Protein AF-A0A7V9ZYY0-F1 (afdb_monomer_lite)

Radius of gyration: 23.51 Å; chains: 1; bounding box: 66×40×64 Å

Foldseek 3Di:
DDDPDDVVVVVVVVVVVVLVVCALANLVVLLVLLLCLLQVPPDFDDDDPVNQVLLQVLLVVLQVVCCVVPVDHPAPPPDAQGEDADALSVQLSVLSVQCVVVLNVVLVVVLVVLVVVLVVVVVPDDDPPPVVSVVVSVVCNSVSNHVSSNVSSNVSSVCSNQFQWDVPDVDDGPRDSYTYGHLVNLVVVCVVVVHDSSVSSSVSD

Structure (mmCIF, N/CA/C/O backbone):
data_AF-A0A7V9ZYY0-F1
#
_entry.id   AF-A0A7V9ZYY0-F1
#
loop_
_atom_site.group_PDB
_atom_site.id
_atom_site.type_symbol
_atom_site.label_atom_id
_atom_site.label_alt_id
_atom_site.label_comp_id
_atom_site.label_asym_id
_atom_site.label_entity_id
_atom_site.label_seq_id
_atom_site.pdbx_PDB_ins_code
_atom_site.Cartn_x
_atom_site.Cartn_y
_atom_site.Cartn_z
_atom_site.occupancy
_atom_site.B_iso_or_equiv
_atom_site.auth_seq_id
_atom_site.auth_comp_id
_atom_site.auth_asym_id
_atom_site.auth_atom_id
_atom_site.pdbx_PDB_model_num
ATOM 1 N N . MET A 1 1 ? 43.109 19.240 -39.336 1.00 38.19 1 MET A N 1
ATOM 2 C CA . MET A 1 1 ? 41.666 19.182 -39.641 1.00 38.19 1 MET A CA 1
ATOM 3 C C . MET A 1 1 ? 41.029 18.356 -38.542 1.00 38.19 1 MET A C 1
ATOM 5 O O . MET A 1 1 ? 41.190 17.146 -38.554 1.00 38.19 1 MET A O 1
ATOM 9 N N . SER A 1 2 ? 40.447 19.005 -37.535 1.00 43.75 2 SER A N 1
ATOM 10 C CA . SER A 1 2 ? 39.768 18.309 -36.439 1.00 43.75 2 SER A CA 1
ATOM 11 C C . SER A 1 2 ? 38.320 18.089 -36.852 1.00 43.75 2 SER A C 1
ATOM 13 O O . SER A 1 2 ? 37.610 19.059 -37.112 1.00 43.75 2 SER A O 1
ATOM 15 N N . THR A 1 3 ? 37.912 16.830 -36.976 1.00 47.19 3 THR A N 1
ATOM 16 C CA . THR A 1 3 ? 36.516 16.449 -37.206 1.00 47.19 3 THR A CA 1
ATOM 17 C C . THR A 1 3 ? 35.669 17.014 -36.060 1.00 47.19 3 THR A C 1
ATOM 19 O O . THR A 1 3 ? 36.033 16.796 -34.902 1.00 47.19 3 THR A O 1
ATOM 22 N N . PRO A 1 4 ? 34.585 17.765 -36.323 1.00 54.66 4 PRO A N 1
ATOM 23 C CA . PRO A 1 4 ? 33.690 18.204 -35.262 1.00 54.66 4 PRO A CA 1
ATOM 24 C C . PRO A 1 4 ? 33.038 16.958 -34.658 1.00 54.66 4 PRO A C 1
ATOM 26 O O . PRO A 1 4 ? 32.418 16.185 -35.387 1.00 54.66 4 PRO A O 1
ATOM 29 N N . GLY A 1 5 ? 33.214 16.739 -33.353 1.00 61.59 5 GLY A N 1
ATOM 30 C CA . GLY A 1 5 ? 32.513 15.675 -32.636 1.00 61.59 5 GLY A CA 1
ATOM 31 C C . GLY A 1 5 ? 31.009 15.848 -32.826 1.00 61.59 5 GLY A C 1
ATOM 32 O O . GLY A 1 5 ? 30.495 16.958 -32.666 1.00 61.59 5 GLY A O 1
ATOM 33 N N . ASN A 1 6 ? 30.325 14.778 -33.230 1.00 68.62 6 ASN A N 1
ATOM 34 C CA . ASN A 1 6 ? 28.905 14.832 -33.532 1.00 68.62 6 ASN A CA 1
ATOM 35 C C . ASN A 1 6 ? 28.138 15.170 -32.241 1.00 68.62 6 ASN A C 1
ATOM 37 O O . ASN A 1 6 ? 28.149 14.372 -31.304 1.00 68.62 6 ASN A O 1
ATOM 41 N N . PRO A 1 7 ? 27.441 16.317 -32.159 1.00 65.44 7 PRO A N 1
ATOM 42 C CA . PRO A 1 7 ? 26.730 16.729 -30.945 1.00 65.44 7 PRO A CA 1
ATOM 43 C C . PRO A 1 7 ? 25.614 15.745 -30.559 1.00 65.44 7 PRO A C 1
ATOM 45 O O . PRO A 1 7 ? 25.222 15.671 -29.398 1.00 65.44 7 PRO A O 1
ATOM 48 N N . PHE A 1 8 ? 25.146 14.945 -31.521 1.00 60.31 8 PHE A N 1
ATOM 49 C CA . PHE A 1 8 ? 24.190 13.869 -31.298 1.00 60.31 8 PHE A CA 1
ATOM 50 C C . PHE A 1 8 ? 24.785 12.690 -30.511 1.00 60.31 8 PHE A C 1
ATOM 52 O O . PHE A 1 8 ? 24.107 12.179 -29.627 1.00 60.31 8 PHE A O 1
ATOM 59 N N . GLU A 1 9 ? 26.046 12.299 -30.729 1.00 64.88 9 GLU A N 1
ATOM 60 C CA . GLU A 1 9 ? 26.675 11.205 -29.960 1.00 64.88 9 GLU A CA 1
ATOM 61 C C . GLU A 1 9 ? 26.776 11.536 -28.465 1.00 64.88 9 GLU A C 1
ATOM 63 O O . GLU A 1 9 ? 26.590 10.662 -27.620 1.00 64.88 9 GLU A O 1
ATOM 68 N N . GLY A 1 10 ? 27.005 12.811 -28.129 1.00 70.50 10 GLY A N 1
ATOM 69 C CA . GLY A 1 10 ? 27.033 13.276 -26.741 1.00 70.50 10 GLY A CA 1
ATOM 70 C C . GLY A 1 10 ? 25.675 13.149 -26.049 1.00 70.50 10 GLY A C 1
ATOM 71 O O . GLY A 1 10 ? 25.602 12.636 -24.935 1.00 70.50 10 GLY A O 1
ATOM 72 N N . ILE A 1 11 ? 24.599 13.544 -26.736 1.00 74.12 11 ILE A N 1
ATOM 73 C CA . ILE A 1 11 ? 23.227 13.489 -26.207 1.00 74.12 11 ILE A CA 1
ATOM 74 C C . ILE A 1 11 ? 22.767 12.035 -26.027 1.00 74.12 11 ILE A C 1
ATOM 76 O O . ILE A 1 11 ? 22.203 11.695 -24.988 1.00 74.12 11 ILE A O 1
ATOM 80 N N . PHE A 1 12 ? 23.048 11.154 -26.994 1.00 73.38 12 PHE A N 1
ATOM 81 C CA . PHE A 1 12 ? 22.722 9.728 -26.879 1.00 73.38 12 PHE A CA 1
ATOM 82 C C . PHE A 1 12 ? 23.534 9.032 -25.781 1.00 73.38 12 PHE A C 1
ATOM 84 O O . PHE A 1 12 ? 22.980 8.220 -25.044 1.00 73.38 12 PHE A O 1
ATOM 91 N N . GLY A 1 13 ? 24.813 9.379 -25.613 1.00 74.38 13 GLY A N 1
ATOM 92 C CA . GLY A 1 13 ? 25.642 8.845 -24.530 1.00 74.38 13 GLY A CA 1
ATOM 93 C C . GLY A 1 13 ? 25.193 9.300 -23.137 1.00 74.38 13 GLY A C 1
ATOM 94 O O . GLY A 1 13 ? 25.275 8.534 -22.177 1.00 74.38 13 GLY A O 1
ATOM 95 N N . GLU A 1 14 ? 24.695 10.530 -23.012 1.00 72.50 14 GLU A N 1
ATOM 96 C CA . GLU A 1 14 ? 24.162 11.065 -21.755 1.00 72.50 14 GLU A CA 1
ATOM 97 C C . GLU A 1 14 ? 22.787 10.464 -21.417 1.00 72.50 14 GLU A C 1
ATOM 99 O O . GLU A 1 14 ? 22.565 10.046 -20.279 1.00 72.50 14 GLU A O 1
ATOM 104 N N . LEU A 1 15 ? 21.913 10.293 -22.418 1.00 66.62 15 LEU A N 1
ATOM 105 C CA . LEU A 1 15 ? 20.659 9.541 -22.294 1.00 66.62 15 LEU A CA 1
ATOM 106 C C . LEU A 1 15 ? 20.916 8.083 -21.903 1.00 66.62 15 LEU A C 1
ATOM 108 O O . LEU A 1 15 ? 20.311 7.600 -20.951 1.00 66.62 15 LEU A O 1
ATOM 112 N N . ALA A 1 16 ? 21.851 7.398 -22.564 1.00 66.25 16 ALA A N 1
ATOM 113 C CA . ALA A 1 16 ? 22.202 6.015 -22.244 1.00 66.25 16 ALA A CA 1
ATOM 114 C C . ALA A 1 16 ? 22.706 5.866 -20.799 1.00 66.25 16 ALA A C 1
ATOM 116 O O . ALA A 1 16 ? 22.334 4.918 -20.116 1.00 66.25 16 ALA A O 1
ATOM 117 N N . LYS A 1 17 ? 23.492 6.825 -20.290 1.00 66.44 17 LYS A N 1
ATOM 118 C CA . LYS A 1 17 ? 23.922 6.845 -18.879 1.00 66.44 17 LYS A CA 1
ATOM 119 C C . LYS A 1 17 ? 22.769 7.104 -17.914 1.00 66.44 17 LYS A C 1
ATOM 121 O O . LYS A 1 17 ? 22.717 6.480 -16.856 1.00 66.44 17 LYS A O 1
ATOM 126 N N . LEU A 1 18 ? 21.844 7.994 -18.269 1.00 64.62 18 LEU A N 1
ATOM 127 C CA . LEU A 1 18 ? 20.654 8.271 -17.468 1.00 64.62 18 LEU A CA 1
ATOM 128 C C . LEU A 1 18 ? 19.741 7.037 -17.388 1.00 64.62 18 LEU A C 1
ATOM 130 O O . LEU A 1 18 ? 19.312 6.686 -16.293 1.00 64.62 18 LEU A O 1
ATOM 134 N N . PHE A 1 19 ? 19.527 6.328 -18.499 1.00 60.31 19 PHE A N 1
ATOM 135 C CA . PHE A 1 19 ? 18.781 5.065 -18.522 1.00 60.31 19 PHE A CA 1
ATOM 136 C C . PHE A 1 19 ? 19.515 3.932 -17.789 1.00 60.31 19 PHE A C 1
ATOM 138 O O . PHE A 1 19 ? 18.900 3.227 -16.995 1.00 60.31 19 PHE A O 1
ATOM 145 N N . ALA A 1 20 ? 20.835 3.805 -17.957 1.00 61.12 20 ALA A N 1
ATOM 146 C CA . ALA A 1 20 ? 21.641 2.804 -17.252 1.00 61.12 20 ALA A CA 1
ATOM 147 C C . ALA A 1 20 ? 21.681 3.021 -15.725 1.00 61.12 20 ALA A C 1
ATOM 149 O O . ALA A 1 20 ? 21.843 2.068 -14.966 1.00 61.12 20 ALA A O 1
ATOM 150 N N . SER A 1 21 ? 21.514 4.264 -15.257 1.00 58.97 21 SER A N 1
ATOM 151 C CA . SER A 1 21 ? 21.476 4.604 -13.827 1.00 58.97 21 SER A CA 1
ATOM 152 C C . SER A 1 21 ? 20.154 4.265 -13.124 1.00 58.97 21 SER A C 1
ATOM 154 O O . SER A 1 21 ? 20.085 4.344 -11.899 1.00 58.97 21 SER A O 1
ATOM 156 N N . GLN A 1 22 ? 19.105 3.890 -13.867 1.00 60.00 22 GLN A N 1
ATOM 157 C CA . GLN A 1 22 ? 17.738 3.753 -13.341 1.00 60.00 22 GLN A CA 1
ATOM 158 C C . GLN A 1 22 ? 17.313 2.307 -13.038 1.00 60.00 22 GLN A C 1
ATOM 160 O O . GLN A 1 22 ? 16.161 2.083 -12.672 1.00 60.00 22 GLN A O 1
ATOM 165 N N . GLY A 1 23 ? 18.244 1.347 -13.089 1.00 59.41 23 GLY A N 1
ATOM 166 C CA . GLY A 1 23 ? 17.942 -0.077 -12.919 1.00 59.41 23 GLY A CA 1
ATOM 167 C C . GLY A 1 23 ? 17.144 -0.634 -14.104 1.00 59.41 23 GLY A C 1
ATOM 168 O O . GLY A 1 23 ? 16.750 0.131 -14.985 1.00 59.41 23 GLY A O 1
ATOM 169 N N . PRO A 1 24 ? 16.911 -1.958 -14.167 1.00 60.81 24 PRO A N 1
ATOM 170 C CA . PRO A 1 24 ? 16.180 -2.553 -15.276 1.00 60.81 24 PRO A CA 1
ATOM 171 C C . PRO A 1 24 ? 14.798 -1.912 -15.399 1.00 60.81 24 PRO A C 1
ATOM 173 O O . PRO A 1 24 ? 14.459 -1.441 -16.467 1.00 60.81 24 PRO A O 1
ATOM 176 N N . VAL A 1 25 ? 14.037 -1.749 -14.315 1.00 64.44 25 VAL A N 1
ATOM 177 C CA . VAL A 1 25 ? 12.735 -1.064 -14.356 1.00 64.44 25 VAL A CA 1
ATOM 178 C C . VAL A 1 25 ? 12.879 0.394 -13.915 1.00 64.44 25 VAL A C 1
ATOM 180 O O . VAL A 1 25 ? 13.381 0.673 -12.828 1.00 64.44 25 VAL A O 1
ATOM 183 N N . ASN A 1 26 ? 12.344 1.334 -14.701 1.00 78.00 26 ASN A N 1
ATOM 184 C CA . ASN A 1 26 ? 12.286 2.747 -14.317 1.00 78.00 26 ASN A CA 1
ATOM 185 C C . ASN A 1 26 ? 11.200 2.993 -13.249 1.00 78.00 26 ASN A C 1
ATOM 187 O O . ASN A 1 26 ? 10.122 3.530 -13.526 1.00 78.00 26 ASN A O 1
ATOM 191 N N . LEU A 1 27 ? 11.470 2.575 -12.008 1.00 81.25 27 LEU A N 1
ATOM 192 C CA . LEU A 1 27 ? 10.517 2.687 -10.898 1.00 81.25 27 LEU A CA 1
ATOM 193 C C . LEU A 1 27 ? 10.192 4.136 -10.538 1.00 81.25 27 LEU A C 1
ATOM 195 O O . LEU A 1 27 ? 9.135 4.395 -9.967 1.00 81.25 27 LEU A O 1
ATOM 199 N N . GLN A 1 28 ? 11.069 5.084 -10.865 1.00 84.50 28 GLN A N 1
ATOM 200 C CA . GLN A 1 28 ? 10.795 6.490 -10.602 1.00 84.50 28 GLN A CA 1
ATOM 201 C C . GLN A 1 28 ? 9.665 7.009 -11.496 1.00 84.50 28 GLN A C 1
ATOM 203 O O . GLN A 1 28 ? 8.736 7.647 -11.000 1.00 84.50 28 GLN A O 1
ATOM 208 N N . VAL A 1 29 ? 9.698 6.677 -12.790 1.00 86.19 29 VAL A N 1
ATOM 209 C CA . VAL A 1 29 ? 8.600 6.991 -13.716 1.00 86.19 29 VAL A CA 1
ATOM 210 C C . VAL A 1 29 ? 7.327 6.249 -13.312 1.00 86.19 29 VAL A C 1
ATOM 212 O O . VAL A 1 29 ? 6.260 6.861 -13.255 1.00 86.19 29 VAL A O 1
ATOM 215 N N . ALA A 1 30 ? 7.434 4.966 -12.946 1.00 91.62 30 ALA A N 1
ATOM 216 C CA . ALA A 1 30 ? 6.299 4.191 -12.442 1.00 91.62 30 ALA A CA 1
ATOM 217 C C . ALA A 1 30 ? 5.638 4.867 -11.227 1.00 91.62 30 ALA A C 1
ATOM 219 O O . ALA A 1 30 ? 4.418 5.016 -11.196 1.00 91.62 30 ALA A O 1
ATOM 220 N N . ARG A 1 31 ? 6.440 5.336 -10.258 1.00 92.25 31 ARG A N 1
ATOM 221 C CA . ARG A 1 31 ? 5.969 6.035 -9.052 1.00 92.25 31 ARG A CA 1
ATOM 222 C C . ARG A 1 31 ? 5.234 7.319 -9.397 1.00 92.25 31 ARG A C 1
ATOM 224 O O . ARG A 1 31 ? 4.148 7.548 -8.875 1.00 92.25 31 ARG A O 1
ATOM 231 N N . GLN A 1 32 ? 5.800 8.133 -10.283 1.00 91.19 32 GLN A N 1
ATOM 232 C CA . GLN A 1 32 ? 5.189 9.399 -10.680 1.00 91.19 32 GLN A CA 1
ATOM 233 C C . GLN A 1 32 ? 3.835 9.180 -11.372 1.00 91.19 32 GLN A C 1
ATOM 235 O O . GLN A 1 32 ? 2.869 9.880 -11.068 1.00 91.19 32 GLN A O 1
ATOM 240 N N . ILE A 1 33 ? 3.745 8.183 -12.258 1.00 94.00 33 ILE A N 1
ATOM 241 C CA . ILE A 1 33 ? 2.488 7.797 -12.915 1.00 94.00 33 ILE A CA 1
ATOM 242 C C . ILE A 1 33 ? 1.479 7.286 -11.884 1.00 94.00 33 ILE A C 1
ATOM 244 O O . ILE A 1 33 ? 0.328 7.724 -11.885 1.00 94.00 33 ILE A O 1
ATOM 248 N N . ALA A 1 34 ? 1.907 6.391 -10.991 1.00 95.75 34 ALA A N 1
ATOM 249 C CA . ALA A 1 34 ? 1.039 5.799 -9.983 1.00 95.75 34 ALA A CA 1
ATOM 250 C C . ALA A 1 34 ? 0.463 6.854 -9.039 1.00 95.75 34 ALA A C 1
ATOM 252 O O . ALA A 1 34 ? -0.742 6.876 -8.821 1.00 95.75 34 ALA A O 1
ATOM 253 N N . GLN A 1 35 ? 1.297 7.771 -8.543 1.00 94.12 35 GLN A N 1
ATOM 254 C CA . GLN A 1 35 ? 0.857 8.887 -7.706 1.00 94.12 35 GLN A CA 1
ATOM 255 C C . GLN A 1 35 ? -0.122 9.791 -8.458 1.00 94.12 35 GLN A C 1
ATOM 257 O O . GLN A 1 35 ? -1.196 10.089 -7.942 1.00 94.12 35 GLN A O 1
ATOM 262 N N . GLY A 1 36 ? 0.202 10.186 -9.695 1.00 93.94 36 GLY A N 1
ATOM 263 C CA . GLY A 1 36 ? -0.676 11.034 -10.504 1.00 93.94 36 GLY A CA 1
ATOM 264 C C . GLY A 1 36 ? -2.064 10.423 -10.725 1.00 93.94 36 GLY A C 1
ATOM 265 O O . GLY A 1 36 ? -3.067 11.122 -10.595 1.00 93.94 36 GLY A O 1
ATOM 266 N N . LEU A 1 37 ? -2.126 9.117 -11.002 1.00 95.69 37 LEU A N 1
ATOM 267 C CA . LEU A 1 37 ? -3.384 8.382 -11.170 1.00 95.69 37 LEU A CA 1
ATOM 268 C C . LEU A 1 37 ? -4.124 8.150 -9.847 1.00 95.69 37 LEU A C 1
ATOM 270 O O . LEU A 1 37 ? -5.347 8.254 -9.817 1.00 95.69 37 LEU A O 1
ATOM 274 N N . ALA A 1 38 ? -3.402 7.867 -8.761 1.00 95.81 38 ALA A N 1
ATOM 275 C CA . ALA A 1 38 ? -3.980 7.630 -7.439 1.00 95.81 38 ALA A CA 1
ATOM 276 C C . ALA A 1 38 ? -4.660 8.880 -6.863 1.00 95.81 38 ALA A C 1
ATOM 278 O O . ALA A 1 38 ? -5.660 8.773 -6.152 1.00 95.81 38 ALA A O 1
ATOM 279 N N . MET A 1 39 ? -4.106 10.056 -7.169 1.00 93.38 39 MET A N 1
ATOM 280 C CA . MET A 1 39 ? -4.584 11.347 -6.674 1.00 93.38 39 MET A CA 1
ATOM 281 C C . MET A 1 39 ? -5.531 12.061 -7.650 1.00 93.38 39 MET A C 1
ATOM 283 O O . MET A 1 39 ? -6.077 13.093 -7.296 1.00 93.38 39 MET A O 1
ATOM 287 N N . GLU A 1 40 ? -5.699 11.581 -8.887 1.00 89.62 40 GLU A N 1
ATOM 288 C CA . GLU A 1 40 ? -6.542 12.218 -9.922 1.00 89.62 40 GLU A CA 1
ATOM 289 C C . GLU A 1 40 ? -6.307 13.734 -10.104 1.00 89.62 40 GLU A C 1
ATOM 291 O O . GLU A 1 40 ? -7.221 14.505 -10.395 1.00 89.62 40 GLU A O 1
ATOM 296 N N . GLY A 1 41 ? -5.062 14.184 -9.931 1.00 82.31 41 GLY A N 1
ATOM 297 C CA . GLY A 1 41 ? -4.697 15.600 -10.032 1.00 82.31 41 GLY A CA 1
ATOM 298 C C . GLY A 1 41 ? -5.075 16.463 -8.821 1.00 82.31 41 GLY A C 1
ATOM 299 O O . GLY A 1 41 ? -4.869 17.676 -8.866 1.00 82.31 41 GLY A O 1
ATOM 300 N N . THR A 1 42 ? -5.585 15.878 -7.735 1.00 87.12 42 THR A N 1
ATOM 301 C CA . THR A 1 42 ? -5.774 16.580 -6.462 1.00 87.12 42 THR A CA 1
ATOM 302 C C . THR A 1 42 ? -4.513 16.512 -5.604 1.00 87.12 42 THR A C 1
ATOM 304 O O . THR A 1 42 ? -3.675 15.626 -5.761 1.00 87.12 42 THR A O 1
ATOM 307 N N .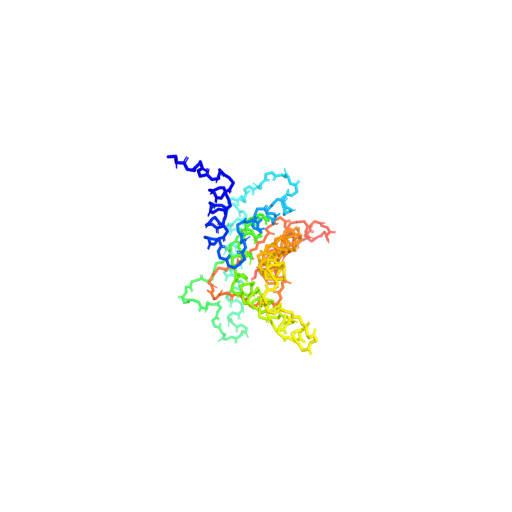 ALA A 1 43 ? -4.366 17.450 -4.669 1.00 87.38 43 ALA A N 1
ATOM 308 C CA . ALA A 1 43 ? -3.341 17.327 -3.640 1.00 87.38 43 ALA A CA 1
ATOM 309 C C . ALA A 1 43 ? -3.685 16.166 -2.698 1.00 87.38 43 ALA A C 1
ATOM 311 O O . ALA A 1 43 ? -4.859 15.936 -2.399 1.00 87.38 43 ALA A O 1
ATOM 312 N N . GLU A 1 44 ? -2.668 15.452 -2.222 1.00 86.88 44 GLU A N 1
ATOM 313 C CA . GLU A 1 44 ? -2.861 14.402 -1.228 1.00 86.88 44 GLU A CA 1
ATOM 314 C C . GLU A 1 44 ? -3.287 15.033 0.109 1.00 86.88 44 GLU A C 1
ATOM 316 O O . GLU A 1 44 ? -2.560 15.881 0.640 1.00 86.88 44 GLU A O 1
ATOM 321 N N . PRO A 1 45 ? -4.467 14.678 0.650 1.00 85.81 45 PRO A N 1
ATOM 322 C CA . PRO A 1 45 ? -4.907 15.213 1.926 1.00 85.81 45 PRO A CA 1
ATOM 323 C C . PRO A 1 45 ? -4.018 14.672 3.046 1.00 85.81 45 PRO A C 1
ATOM 325 O O . PRO A 1 45 ? -3.656 13.494 3.067 1.00 85.81 45 PRO A O 1
ATOM 328 N N . ASN A 1 46 ? -3.685 15.531 4.007 1.00 89.94 46 ASN A N 1
ATOM 329 C CA . ASN A 1 46 ? -3.026 15.066 5.216 1.00 89.94 46 ASN A CA 1
ATOM 330 C C . ASN A 1 46 ? -4.010 14.246 6.059 1.00 89.94 46 ASN A C 1
ATOM 332 O O . ASN A 1 46 ? -5.163 14.634 6.226 1.00 89.94 46 ASN A O 1
ATOM 336 N N . ILE A 1 47 ? -3.531 13.142 6.625 1.00 93.56 47 ILE A N 1
ATOM 337 C CA . ILE A 1 47 ? -4.325 12.324 7.542 1.00 93.56 47 ILE A CA 1
ATOM 338 C C . ILE A 1 47 ? -4.320 12.983 8.914 1.00 93.56 47 ILE A C 1
ATOM 340 O O . ILE A 1 47 ? -3.249 13.238 9.488 1.00 93.56 47 ILE A O 1
ATOM 344 N N . GLU A 1 48 ? -5.521 13.220 9.431 1.00 93.38 48 GLU A N 1
ATOM 345 C CA . GLU A 1 48 ? -5.742 13.910 10.692 1.00 93.38 48 GLU A CA 1
ATOM 346 C C . GLU A 1 48 ? -5.128 13.142 11.875 1.00 93.38 48 GLU A C 1
ATOM 348 O O . GLU A 1 48 ? -5.256 11.916 11.955 1.00 93.38 48 GLU A O 1
ATOM 353 N N . PRO A 1 49 ? -4.489 13.830 12.842 1.00 94.69 49 PRO A N 1
ATOM 354 C CA . PRO A 1 49 ? -3.868 13.171 13.991 1.00 94.69 49 PRO A CA 1
ATOM 355 C C . PRO A 1 49 ? -4.825 12.271 14.779 1.00 94.69 49 PRO A C 1
ATOM 357 O O . PRO A 1 49 ? -4.431 11.196 15.218 1.00 94.69 49 PRO A O 1
ATOM 360 N N . LEU A 1 50 ? -6.087 12.685 14.927 1.00 94.19 50 LEU A N 1
ATOM 361 C CA . LEU A 1 50 ? -7.097 11.905 15.645 1.00 94.19 50 LEU A CA 1
ATOM 362 C C . LEU A 1 50 ? -7.434 10.591 14.925 1.00 94.19 50 LEU A C 1
ATOM 364 O O . LEU A 1 50 ? -7.636 9.571 15.577 1.00 94.19 50 LEU A O 1
ATOM 368 N N . GLU A 1 51 ? -7.454 10.596 13.591 1.00 93.75 51 GLU A N 1
ATOM 369 C CA . GLU A 1 51 ? -7.676 9.383 12.800 1.00 93.75 51 GLU A CA 1
ATOM 370 C C . GLU A 1 51 ? -6.500 8.412 12.961 1.00 93.75 51 GLU A C 1
ATOM 372 O O . GLU A 1 51 ? -6.715 7.217 13.156 1.00 93.75 51 GLU A O 1
ATOM 377 N N . ARG A 1 52 ? -5.259 8.922 12.993 1.00 94.81 52 ARG A N 1
ATOM 378 C CA . ARG A 1 52 ? -4.067 8.101 13.271 1.00 94.81 52 ARG A CA 1
ATOM 379 C C . ARG A 1 52 ? -4.131 7.443 14.649 1.00 94.81 52 ARG A C 1
ATOM 381 O O . ARG A 1 52 ? -3.968 6.231 14.743 1.00 94.81 52 ARG A O 1
ATOM 388 N N . MET A 1 53 ? -4.454 8.216 15.689 1.00 95.00 53 MET A N 1
ATOM 389 C CA . MET A 1 53 ? -4.618 7.691 17.052 1.00 95.00 53 MET A CA 1
ATOM 390 C C . MET A 1 53 ? -5.702 6.608 17.116 1.00 95.00 53 MET A C 1
ATOM 392 O O . MET A 1 53 ? -5.527 5.600 17.798 1.00 95.00 53 MET A O 1
ATOM 396 N N . ARG A 1 54 ? -6.804 6.779 16.372 1.00 95.44 54 ARG A N 1
ATOM 397 C CA . ARG A 1 54 ? -7.884 5.788 16.325 1.00 95.44 54 ARG A CA 1
ATOM 398 C C . ARG A 1 54 ? -7.414 4.455 15.745 1.00 95.44 54 ARG A C 1
ATOM 400 O O . ARG A 1 54 ? -7.708 3.415 16.328 1.00 95.44 54 ARG A O 1
ATOM 407 N N . TYR A 1 55 ? -6.654 4.473 14.649 1.00 95.94 55 TYR A N 1
ATOM 408 C CA . TYR A 1 55 ? -6.061 3.252 14.093 1.00 95.94 55 TYR A CA 1
ATOM 409 C C . TYR A 1 55 ? -5.069 2.595 15.057 1.00 95.94 55 TYR A C 1
ATOM 411 O O . TYR A 1 55 ? -5.096 1.381 15.202 1.00 95.94 55 TYR A O 1
ATOM 419 N N . GLU A 1 56 ? -4.244 3.362 15.772 1.00 94.00 56 GLU A N 1
ATOM 420 C CA . GLU A 1 56 ? -3.311 2.811 16.771 1.00 94.00 56 GLU A CA 1
ATOM 421 C C . GLU A 1 56 ? -4.025 2.129 17.956 1.00 94.00 56 GLU A C 1
ATOM 423 O O . GLU A 1 56 ? -3.544 1.141 18.516 1.00 94.00 56 GLU A O 1
ATOM 428 N N . GLU A 1 57 ? -5.171 2.656 18.390 1.00 94.69 57 GLU A N 1
ATOM 429 C CA . GLU A 1 57 ? -6.014 2.020 19.410 1.00 94.69 57 GLU A CA 1
ATOM 430 C C . GLU A 1 57 ? -6.615 0.702 18.914 1.00 94.69 57 GLU A C 1
ATOM 432 O O . GLU A 1 57 ? -6.509 -0.314 19.606 1.00 94.69 57 GLU A O 1
ATOM 437 N N . LEU A 1 58 ? -7.209 0.711 17.718 1.00 94.62 58 LEU A N 1
ATOM 438 C CA . LEU A 1 58 ? -7.847 -0.467 17.127 1.00 94.62 58 LEU A CA 1
ATOM 439 C C . LEU A 1 58 ? -6.821 -1.550 16.772 1.00 94.62 58 LEU A C 1
ATOM 441 O O . LEU A 1 58 ? -7.052 -2.717 17.077 1.00 94.62 58 LEU A O 1
ATOM 445 N N . ALA A 1 59 ? -5.654 -1.165 16.247 1.00 92.62 59 ALA A N 1
ATOM 446 C CA . ALA A 1 59 ? -4.543 -2.066 15.948 1.00 92.62 59 ALA A CA 1
ATOM 447 C C . ALA A 1 59 ? -4.132 -2.884 17.173 1.00 92.62 59 ALA A C 1
ATOM 449 O O . ALA A 1 59 ? -4.005 -4.098 17.092 1.00 92.62 59 ALA A O 1
ATOM 450 N N . ARG A 1 60 ? -3.984 -2.240 18.339 1.00 92.44 60 ARG A N 1
ATOM 451 C CA . ARG A 1 60 ? -3.618 -2.932 19.586 1.00 92.44 60 ARG A CA 1
ATOM 452 C C . ARG A 1 60 ? -4.683 -3.929 20.035 1.00 92.44 60 ARG A C 1
ATOM 454 O O . ARG A 1 60 ? -4.349 -4.976 20.586 1.00 92.44 60 ARG A O 1
ATOM 461 N N . ALA A 1 61 ? -5.958 -3.609 19.818 1.00 93.62 61 ALA A N 1
ATOM 462 C CA . ALA A 1 61 ? -7.046 -4.533 20.105 1.00 93.62 61 ALA A CA 1
ATOM 463 C C . ALA A 1 61 ? -7.035 -5.724 19.132 1.00 93.62 61 ALA A C 1
ATOM 465 O O . ALA A 1 61 ? -7.113 -6.864 19.586 1.00 93.62 61 ALA A O 1
ATOM 466 N N . ALA A 1 62 ? -6.898 -5.474 17.826 1.00 94.00 62 ALA A N 1
ATOM 467 C CA . ALA A 1 62 ? -6.822 -6.505 16.792 1.00 94.00 62 ALA A CA 1
ATOM 468 C C . ALA A 1 62 ? -5.623 -7.438 17.014 1.00 94.00 62 ALA A C 1
ATOM 470 O O . ALA A 1 62 ? -5.790 -8.655 17.054 1.00 94.00 62 ALA A O 1
ATOM 471 N N . ASP A 1 63 ? -4.447 -6.870 17.279 1.00 93.12 63 ASP A N 1
ATOM 472 C CA . ASP A 1 63 ? -3.196 -7.579 17.544 1.00 93.12 63 ASP A CA 1
ATOM 473 C C . ASP A 1 63 ? -3.335 -8.607 18.678 1.00 93.12 63 ASP A C 1
ATOM 475 O O . ASP A 1 63 ? -3.033 -9.794 18.515 1.00 93.12 63 ASP A O 1
ATOM 479 N N . LEU A 1 64 ? -3.905 -8.174 19.810 1.00 93.31 64 LEU A N 1
ATOM 480 C CA . LEU A 1 64 ? -4.177 -9.043 20.954 1.00 93.31 64 LEU A CA 1
ATOM 481 C C . LEU A 1 64 ? -5.115 -10.201 20.579 1.00 93.31 64 LEU A C 1
ATOM 483 O O . LEU A 1 64 ? -4.877 -11.343 20.977 1.00 93.31 64 LEU A O 1
ATOM 487 N N . GLN A 1 65 ? -6.186 -9.918 19.830 1.00 94.19 65 GLN A N 1
ATOM 488 C CA . GLN A 1 65 ? -7.183 -10.926 19.456 1.00 94.19 65 GLN A CA 1
ATOM 489 C C . GLN A 1 65 ? -6.632 -11.924 18.434 1.00 94.19 65 GLN A C 1
ATOM 491 O O . GLN A 1 65 ? -6.830 -13.130 18.592 1.00 94.19 65 GLN A O 1
ATOM 496 N N . VAL A 1 66 ? -5.905 -11.452 17.420 1.00 94.19 66 VAL A N 1
ATOM 497 C CA . VAL A 1 66 ? -5.273 -12.304 16.404 1.00 94.19 66 VAL A CA 1
ATOM 498 C C . VAL A 1 66 ? -4.218 -13.196 17.049 1.00 94.19 66 VAL A C 1
ATOM 500 O O . VAL A 1 66 ? -4.209 -14.405 16.802 1.00 94.19 66 VAL A O 1
ATOM 503 N N . SER A 1 67 ? -3.375 -12.645 17.927 1.00 93.88 67 SER A 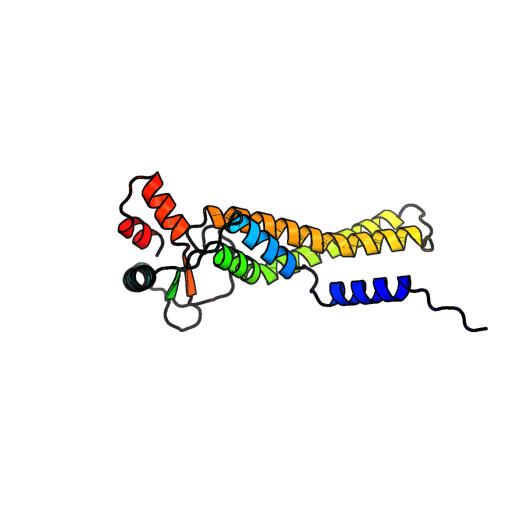N 1
ATOM 504 C CA . SER A 1 67 ? -2.376 -13.435 18.651 1.00 93.88 67 SER A CA 1
ATOM 505 C C . SER A 1 67 ? -3.032 -14.499 19.537 1.00 93.88 67 SER A C 1
ATOM 507 O O . SER A 1 67 ? -2.640 -15.666 19.495 1.00 93.88 67 SER A O 1
ATOM 509 N N . ALA A 1 68 ? -4.091 -14.147 20.275 1.00 95.56 68 ALA A N 1
ATOM 510 C CA . ALA A 1 68 ? -4.815 -15.093 21.123 1.00 95.56 68 ALA A CA 1
ATOM 511 C C . ALA A 1 68 ? -5.511 -16.208 20.321 1.00 95.56 68 ALA A C 1
ATOM 513 O O . ALA A 1 68 ? -5.492 -17.367 20.737 1.00 95.56 68 ALA A O 1
ATOM 514 N N . ALA A 1 69 ? -6.116 -15.877 19.177 1.00 97.31 69 ALA A N 1
ATOM 515 C CA . ALA A 1 69 ? -6.846 -16.833 18.346 1.00 97.31 69 ALA A CA 1
ATOM 516 C C . ALA A 1 69 ? -5.922 -17.786 17.572 1.00 97.31 69 ALA A C 1
ATOM 518 O O . ALA A 1 69 ? -6.270 -18.948 17.362 1.00 97.31 69 ALA A O 1
ATOM 519 N N . THR A 1 70 ? -4.756 -17.303 17.137 1.00 96.25 70 THR A N 1
ATOM 520 C CA . THR A 1 70 ? -3.819 -18.082 16.310 1.00 96.25 70 THR A CA 1
ATOM 521 C C . THR A 1 70 ? -2.715 -18.760 17.119 1.00 96.25 70 THR A C 1
ATOM 523 O O . THR A 1 70 ? -2.149 -19.752 16.663 1.00 96.25 70 THR A O 1
ATOM 526 N N . GLY A 1 71 ? -2.381 -18.235 18.302 1.00 95.12 71 GLY A N 1
ATOM 527 C CA . GLY A 1 71 ? -1.191 -18.629 19.059 1.00 95.12 71 GLY A CA 1
ATOM 528 C C . GLY A 1 71 ? 0.128 -18.231 18.385 1.00 95.12 71 GLY A C 1
ATOM 529 O O . GLY A 1 71 ? 1.188 -18.695 18.805 1.00 95.12 71 GLY A O 1
ATOM 530 N N . LEU A 1 72 ? 0.075 -17.408 17.332 1.00 92.94 72 LEU A N 1
ATOM 531 C CA . LEU A 1 72 ? 1.233 -16.930 16.583 1.00 92.94 72 LEU A CA 1
ATOM 532 C C . LEU A 1 72 ? 1.578 -15.494 16.991 1.00 92.94 72 LEU A C 1
ATOM 534 O O . LEU A 1 72 ? 0.726 -14.727 17.448 1.00 92.94 72 LEU A O 1
ATOM 538 N N . SER A 1 73 ? 2.851 -15.131 16.819 1.00 90.12 73 SER A N 1
ATOM 539 C CA . SER A 1 73 ? 3.244 -13.725 16.867 1.00 90.12 73 SER A CA 1
ATOM 540 C C . SER A 1 73 ? 2.787 -13.037 15.586 1.00 90.12 73 SER A C 1
ATOM 542 O O . SER A 1 73 ? 2.944 -13.566 14.487 1.00 90.12 73 SER A O 1
ATOM 544 N N . THR A 1 74 ? 2.213 -11.861 15.756 1.00 89.25 74 THR A N 1
ATOM 545 C CA . THR A 1 74 ? 1.805 -10.920 14.712 1.00 89.25 74 THR A CA 1
ATOM 546 C C . THR A 1 74 ? 2.959 -10.032 14.245 1.00 89.25 74 THR A C 1
ATOM 548 O O . THR A 1 74 ? 2.887 -9.463 13.158 1.00 89.25 74 THR A O 1
ATOM 551 N N . SER A 1 75 ? 4.043 -9.947 15.025 1.00 89.56 75 SER A N 1
ATOM 552 C CA . SER A 1 75 ? 5.293 -9.325 14.600 1.00 89.56 75 SER A CA 1
ATOM 553 C C . SER A 1 75 ? 6.156 -10.328 13.841 1.00 89.56 75 SER A C 1
ATOM 555 O O . SER A 1 75 ? 6.427 -11.436 14.309 1.00 89.56 75 SER A O 1
ATOM 557 N N . VAL A 1 76 ? 6.628 -9.911 12.669 1.00 85.69 76 VAL A N 1
ATOM 558 C CA . VAL A 1 76 ? 7.515 -10.703 11.806 1.00 85.69 76 VAL A CA 1
ATOM 559 C C . VAL A 1 76 ? 8.942 -10.162 11.785 1.00 85.69 76 VAL A C 1
ATOM 561 O O . VAL A 1 76 ? 9.859 -10.905 11.434 1.00 85.69 76 VAL A O 1
ATOM 564 N N . ALA A 1 77 ? 9.149 -8.898 12.171 1.00 86.25 77 ALA A N 1
ATOM 565 C CA . ALA A 1 77 ? 10.469 -8.267 12.250 1.00 86.25 77 ALA A CA 1
ATOM 566 C C . ALA A 1 77 ? 10.977 -8.074 13.696 1.00 86.25 77 ALA A C 1
ATOM 568 O O . ALA A 1 77 ? 12.084 -7.571 13.897 1.00 86.25 77 ALA A O 1
ATOM 569 N N . GLY A 1 78 ? 10.229 -8.552 14.698 1.00 83.12 78 GLY A N 1
ATOM 570 C CA . GLY A 1 78 ? 10.621 -8.565 16.111 1.00 83.12 78 GLY A CA 1
ATOM 571 C C . GLY A 1 78 ? 10.307 -7.278 16.883 1.00 83.12 78 GLY A C 1
ATOM 572 O O . GLY A 1 78 ? 10.769 -7.129 18.016 1.00 83.12 78 GLY A O 1
ATOM 573 N N . GLY A 1 79 ? 9.567 -6.349 16.279 1.00 85.88 79 GLY A N 1
ATOM 574 C CA . GLY A 1 79 ? 9.056 -5.123 16.881 1.00 85.88 79 GLY A CA 1
ATOM 575 C C . GLY A 1 79 ? 7.597 -5.220 17.339 1.00 85.88 79 GLY A C 1
ATOM 576 O O . GLY A 1 79 ? 7.074 -6.292 17.638 1.00 85.88 79 GLY A O 1
ATOM 577 N N . VAL A 1 80 ? 6.947 -4.059 17.434 1.00 87.19 80 VAL A N 1
ATOM 578 C CA . VAL A 1 80 ? 5.510 -3.935 17.722 1.00 87.19 80 VAL A CA 1
ATOM 579 C C . VAL A 1 80 ? 4.788 -3.697 16.403 1.00 87.19 80 VAL A C 1
ATOM 581 O O . VAL A 1 80 ? 5.233 -2.864 15.618 1.00 87.19 80 VAL A O 1
ATOM 584 N N . LEU A 1 81 ? 3.691 -4.420 16.170 1.00 91.75 81 LEU A N 1
ATOM 585 C CA . LEU A 1 81 ? 2.856 -4.214 14.993 1.00 91.75 81 LEU A CA 1
ATOM 586 C C . LEU A 1 81 ? 2.199 -2.829 15.047 1.00 91.75 81 LEU A C 1
ATOM 588 O O . LEU A 1 81 ? 1.467 -2.510 15.984 1.00 91.75 81 LEU A O 1
ATOM 592 N N . GLU A 1 82 ? 2.435 -2.023 14.019 1.00 92.50 82 GLU A N 1
ATOM 593 C CA . GLU A 1 82 ? 1.884 -0.682 13.870 1.00 92.50 82 GLU A CA 1
ATOM 594 C C . GLU A 1 82 ? 1.043 -0.595 12.597 1.00 92.50 82 GLU A C 1
ATOM 596 O O . GLU A 1 82 ? 1.506 -0.890 11.492 1.00 92.50 82 GLU A O 1
ATOM 601 N N . ILE A 1 83 ? -0.194 -0.121 12.732 1.00 94.25 83 ILE A N 1
ATOM 602 C CA . ILE A 1 83 ? -0.964 0.314 11.570 1.00 94.25 83 ILE A CA 1
ATOM 603 C C . ILE A 1 83 ? -0.478 1.700 11.174 1.00 94.25 83 ILE A C 1
ATOM 605 O O . ILE A 1 83 ? -0.397 2.612 11.994 1.00 94.25 83 ILE A O 1
ATOM 609 N N . HIS A 1 84 ? -0.163 1.852 9.894 1.00 94.81 84 HIS A N 1
ATOM 610 C CA . HIS A 1 84 ? 0.339 3.074 9.301 1.00 94.81 84 HIS A CA 1
ATOM 611 C C . HIS A 1 84 ? -0.684 3.619 8.296 1.00 94.81 84 HIS A C 1
ATOM 613 O O . HIS A 1 84 ? -0.698 3.203 7.132 1.00 94.81 84 HIS A O 1
ATOM 619 N N . PRO A 1 85 ? -1.552 4.551 8.727 1.00 96.12 85 PRO A N 1
ATOM 620 C CA . PRO A 1 85 ? -2.466 5.248 7.837 1.00 96.12 85 PRO A CA 1
ATOM 621 C C . PRO A 1 85 ? -1.685 6.051 6.795 1.00 96.12 85 PRO A C 1
ATOM 623 O O . PRO A 1 85 ? -0.858 6.900 7.151 1.00 96.12 85 PRO A O 1
ATOM 626 N N . VAL A 1 86 ? -1.970 5.806 5.518 1.00 96.00 86 VAL A N 1
ATOM 627 C CA . VAL A 1 86 ? -1.333 6.467 4.371 1.00 96.00 86 VAL A CA 1
ATOM 628 C C . VAL A 1 86 ? -2.367 7.006 3.390 1.00 96.00 86 VAL A C 1
ATOM 630 O O . VAL A 1 86 ? -3.483 6.498 3.284 1.00 96.00 86 VAL A O 1
ATOM 633 N N . GLY A 1 87 ? -2.007 8.079 2.688 1.00 95.81 87 GLY A N 1
ATOM 634 C CA . GLY A 1 87 ? -2.814 8.571 1.580 1.00 95.81 87 GLY A CA 1
ATOM 635 C C . GLY A 1 87 ? -2.662 7.668 0.351 1.00 95.81 87 GLY A C 1
ATOM 636 O O . GLY A 1 87 ? -1.823 6.763 0.314 1.00 95.81 87 GLY A O 1
ATOM 637 N N . ARG A 1 88 ? -3.492 7.893 -0.672 1.00 96.00 88 ARG A N 1
ATOM 638 C CA . ARG A 1 88 ? -3.503 7.064 -1.891 1.00 96.00 88 ARG A CA 1
ATOM 639 C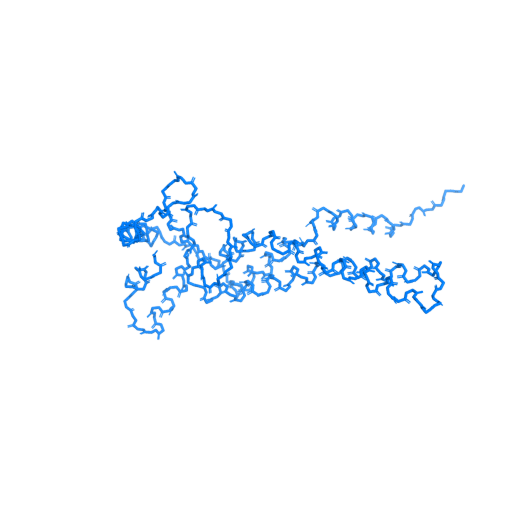 C . ARG A 1 88 ? -2.186 7.157 -2.671 1.00 96.00 88 ARG A C 1
ATOM 641 O O . ARG A 1 88 ? -1.739 6.165 -3.245 1.00 96.00 88 ARG A O 1
ATOM 648 N N . GLY A 1 89 ? -1.555 8.331 -2.684 1.00 95.56 89 GLY A N 1
ATOM 649 C CA . GLY A 1 89 ? -0.277 8.556 -3.354 1.00 95.56 89 GLY A CA 1
ATOM 650 C C . GLY A 1 89 ? 0.874 7.853 -2.635 1.00 95.56 89 GLY A C 1
ATOM 651 O O . GLY A 1 89 ? 1.673 7.167 -3.281 1.00 95.56 89 GLY A O 1
ATOM 652 N N . ASP A 1 90 ? 0.933 7.965 -1.304 1.00 95.44 90 ASP A N 1
ATOM 653 C CA . ASP A 1 90 ? 1.925 7.246 -0.490 1.00 95.44 90 ASP A CA 1
ATOM 654 C C . ASP A 1 90 ? 1.713 5.722 -0.565 1.00 95.44 90 ASP A C 1
ATOM 656 O O . ASP A 1 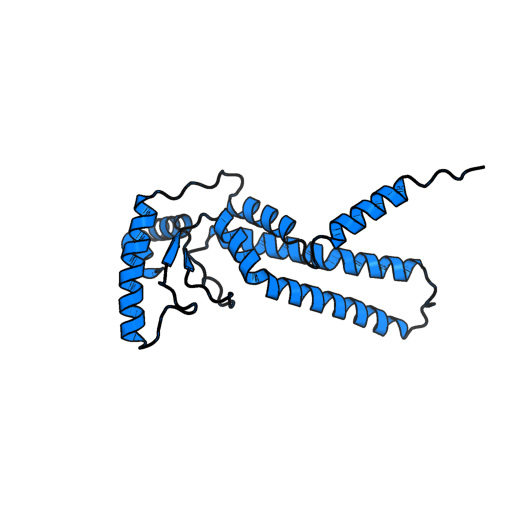90 ? 2.662 4.973 -0.806 1.00 95.44 90 ASP A O 1
ATOM 660 N N . TYR A 1 91 ? 0.462 5.247 -0.499 1.00 96.38 91 TYR A N 1
ATOM 661 C CA . TYR A 1 91 ? 0.126 3.835 -0.716 1.00 96.38 91 TYR A CA 1
ATOM 662 C C . TYR A 1 91 ? 0.654 3.316 -2.058 1.00 96.38 91 TYR A C 1
ATOM 664 O O . TYR A 1 91 ? 1.289 2.256 -2.109 1.00 96.38 91 TYR A O 1
ATOM 672 N N . ALA A 1 92 ? 0.421 4.061 -3.143 1.00 96.38 92 ALA A N 1
ATOM 673 C CA . ALA A 1 92 ? 0.877 3.689 -4.476 1.00 96.38 92 ALA A CA 1
ATOM 674 C C . ALA A 1 92 ? 2.410 3.597 -4.544 1.00 96.38 92 ALA A C 1
ATOM 676 O O . ALA A 1 92 ? 2.962 2.612 -5.040 1.00 96.38 92 ALA A O 1
ATOM 677 N N . GLY A 1 93 ? 3.107 4.592 -3.988 1.00 95.00 93 GLY A N 1
ATOM 678 C CA . GLY A 1 93 ? 4.569 4.617 -3.935 1.00 95.00 93 GLY A CA 1
ATOM 679 C C . GLY A 1 93 ? 5.153 3.444 -3.148 1.00 95.00 93 GLY A C 1
ATOM 680 O O . GLY A 1 93 ? 6.002 2.717 -3.665 1.00 95.00 93 GLY A O 1
ATOM 681 N N . ARG A 1 94 ? 4.657 3.206 -1.929 1.00 95.56 94 ARG A N 1
ATOM 682 C CA . ARG A 1 94 ? 5.117 2.099 -1.073 1.00 95.56 94 ARG A CA 1
ATOM 683 C C . ARG A 1 94 ? 4.796 0.729 -1.651 1.00 95.56 94 ARG A C 1
ATOM 685 O O . ARG A 1 94 ? 5.559 -0.211 -1.457 1.00 95.56 94 ARG A O 1
ATOM 692 N N . THR A 1 95 ? 3.679 0.603 -2.361 1.00 95.88 95 THR A N 1
ATOM 693 C CA . THR A 1 95 ? 3.307 -0.636 -3.054 1.00 95.88 95 THR A CA 1
ATOM 694 C C . THR A 1 95 ? 4.279 -0.958 -4.183 1.00 95.88 95 THR A C 1
ATOM 696 O O . THR A 1 95 ? 4.749 -2.091 -4.269 1.00 95.88 95 THR A O 1
ATOM 699 N N . LEU A 1 96 ? 4.657 0.035 -4.994 1.00 94.81 96 LEU A N 1
ATOM 700 C CA . LEU A 1 96 ? 5.692 -0.145 -6.014 1.00 94.81 96 LEU A CA 1
ATOM 701 C C . LEU A 1 96 ? 7.051 -0.500 -5.403 1.00 94.81 96 LEU A C 1
ATOM 703 O O . LEU A 1 96 ? 7.737 -1.373 -5.928 1.00 94.81 96 LEU A O 1
ATOM 707 N N . ASP A 1 97 ? 7.426 0.129 -4.287 1.00 93.69 97 ASP A N 1
ATOM 708 C CA . ASP A 1 97 ? 8.672 -0.201 -3.589 1.00 93.69 97 ASP A CA 1
ATOM 709 C C . ASP A 1 97 ? 8.660 -1.626 -3.023 1.00 93.69 97 ASP A C 1
ATOM 711 O O . ASP A 1 97 ? 9.641 -2.352 -3.178 1.00 93.69 97 ASP A O 1
ATOM 715 N N . ALA A 1 98 ? 7.543 -2.063 -2.437 1.00 94.56 98 ALA A N 1
ATOM 716 C CA . ALA A 1 98 ? 7.391 -3.421 -1.919 1.00 94.56 98 ALA A CA 1
ATOM 717 C C . ALA A 1 98 ? 7.456 -4.484 -3.029 1.00 94.56 98 ALA A C 1
ATOM 719 O O . ALA A 1 98 ? 7.979 -5.574 -2.806 1.00 94.56 98 ALA A O 1
ATOM 720 N N . TYR A 1 99 ? 6.950 -4.169 -4.225 1.00 93.94 99 TYR A N 1
ATOM 721 C CA . TYR A 1 99 ? 6.953 -5.077 -5.374 1.00 93.94 99 TYR A CA 1
ATOM 722 C C . TYR A 1 99 ? 8.171 -4.927 -6.285 1.00 93.94 99 TYR A C 1
ATOM 724 O O . TYR A 1 99 ? 8.280 -5.672 -7.258 1.00 93.94 99 TYR A O 1
ATOM 732 N N . ARG A 1 100 ? 9.122 -4.043 -5.958 1.00 92.12 100 ARG A N 1
ATOM 733 C CA . ARG A 1 100 ? 10.365 -3.864 -6.719 1.00 92.12 100 ARG A CA 1
ATOM 734 C C . ARG A 1 100 ? 11.057 -5.190 -7.064 1.00 92.12 100 ARG A C 1
ATOM 736 O O . ARG A 1 100 ? 11.291 -5.393 -8.252 1.00 92.12 100 ARG A O 1
ATOM 743 N N . PRO A 1 101 ? 11.309 -6.122 -6.119 1.00 92.19 101 PRO A N 1
ATOM 744 C CA . PRO A 1 101 ? 12.008 -7.366 -6.451 1.00 92.19 101 PRO A CA 1
ATOM 745 C C . PRO A 1 101 ? 11.235 -8.235 -7.453 1.00 92.19 101 PRO A C 1
ATOM 747 O O . PRO A 1 101 ? 11.831 -8.906 -8.292 1.00 92.19 101 PRO A O 1
ATOM 750 N N . LEU A 1 102 ? 9.898 -8.208 -7.390 1.00 92.00 102 LEU A N 1
ATOM 751 C CA . LEU A 1 102 ? 9.040 -8.938 -8.323 1.00 92.00 102 LEU A CA 1
ATOM 752 C C . LEU A 1 102 ? 9.084 -8.304 -9.715 1.00 92.00 102 LEU A C 1
ATOM 754 O O . LEU A 1 102 ? 9.223 -9.018 -10.702 1.00 92.00 102 LEU A O 1
ATOM 758 N N . LEU A 1 103 ? 8.993 -6.972 -9.794 1.00 90.69 103 LEU A N 1
ATOM 759 C CA . LEU A 1 103 ? 9.049 -6.226 -11.053 1.00 90.69 103 LEU A CA 1
ATOM 760 C C . LEU A 1 103 ? 10.414 -6.367 -11.739 1.00 90.69 103 LEU A C 1
ATOM 762 O O . LEU A 1 103 ? 10.467 -6.552 -12.952 1.00 90.69 103 LEU A O 1
ATOM 766 N N . GLU A 1 104 ? 11.503 -6.317 -10.972 1.00 90.19 104 GLU A N 1
ATOM 767 C CA . GLU A 1 104 ? 12.866 -6.515 -11.474 1.00 90.19 104 GLU A CA 1
ATOM 768 C C . GLU A 1 104 ? 13.052 -7.939 -12.014 1.00 90.19 104 GLU A C 1
ATOM 770 O O . GLU A 1 104 ? 13.465 -8.103 -13.162 1.00 90.19 104 GLU A O 1
ATOM 775 N N . GLY A 1 105 ? 12.627 -8.965 -11.267 1.00 90.38 105 GLY A N 1
ATOM 776 C CA . GLY A 1 105 ? 12.677 -10.351 -11.748 1.00 90.38 105 GLY A CA 1
ATOM 777 C C . GLY A 1 105 ? 11.831 -10.588 -13.007 1.00 90.38 105 GLY A C 1
ATOM 778 O O . GLY A 1 105 ? 12.205 -11.371 -13.885 1.00 90.38 105 GLY A O 1
ATOM 779 N N . LEU A 1 106 ? 10.707 -9.879 -13.137 1.00 88.12 106 LEU A N 1
ATOM 780 C CA . LEU A 1 106 ? 9.841 -9.947 -14.312 1.00 88.12 106 LEU A CA 1
ATOM 781 C C . LEU A 1 106 ? 10.503 -9.268 -15.525 1.00 88.12 106 LEU A C 1
ATOM 783 O O . LEU A 1 106 ? 10.526 -9.857 -16.607 1.00 88.12 106 LEU A O 1
ATOM 787 N N . ALA A 1 107 ? 11.137 -8.106 -15.342 1.00 85.06 107 ALA A N 1
ATOM 788 C CA . ALA A 1 107 ? 11.919 -7.441 -16.388 1.00 85.06 107 ALA A CA 1
ATOM 789 C C . ALA A 1 107 ? 13.079 -8.310 -16.893 1.00 85.06 107 ALA A C 1
ATOM 791 O O . ALA A 1 107 ? 13.253 -8.467 -18.100 1.00 85.06 107 ALA A O 1
ATOM 792 N N . GLU A 1 108 ? 13.829 -8.932 -15.981 1.00 86.06 108 GLU A N 1
ATOM 793 C CA . GLU A 1 108 ? 14.911 -9.861 -16.327 1.00 86.06 108 GLU A CA 1
ATOM 794 C C . GLU A 1 108 ? 14.394 -11.081 -17.101 1.00 86.06 108 GLU A C 1
ATOM 796 O O . GLU A 1 108 ? 15.034 -11.559 -18.040 1.00 86.06 108 GLU A O 1
ATOM 801 N N . SER A 1 109 ? 13.220 -11.604 -16.730 1.00 84.81 109 SER A N 1
ATOM 802 C CA . SER A 1 109 ? 12.596 -12.716 -17.453 1.00 84.81 109 SER A CA 1
ATOM 803 C C . SER A 1 109 ? 12.199 -12.335 -18.883 1.00 84.81 109 SER A C 1
ATOM 805 O O . SER A 1 109 ? 12.437 -13.122 -19.800 1.00 84.81 109 SER A O 1
ATOM 807 N N . PHE A 1 110 ? 11.683 -11.119 -19.094 1.00 78.69 110 PHE A N 1
ATOM 808 C CA . PHE A 1 110 ? 11.365 -10.614 -20.428 1.00 78.69 110 PHE A CA 1
ATOM 809 C C . PHE A 1 110 ? 12.612 -10.367 -21.274 1.00 78.69 110 PHE A C 1
ATOM 811 O O . PHE A 1 110 ? 12.612 -10.743 -22.443 1.00 78.69 110 PHE A O 1
ATOM 818 N N . GLY A 1 111 ? 13.682 -9.819 -20.691 1.00 77.06 111 GLY A N 1
ATOM 819 C CA . GLY A 1 111 ? 14.960 -9.656 -21.391 1.00 77.06 111 GLY A CA 1
ATOM 820 C C . GLY A 1 111 ? 15.511 -10.993 -21.898 1.00 77.06 111 GLY A C 1
ATOM 821 O O . GLY A 1 111 ? 15.856 -11.123 -23.069 1.00 77.06 111 GLY A O 1
ATOM 822 N N . ARG A 1 112 ? 15.483 -12.039 -21.058 1.00 78.50 112 ARG A N 1
ATOM 823 C CA . ARG A 1 112 ? 15.884 -13.398 -21.475 1.00 78.50 112 ARG A CA 1
ATOM 824 C C . ARG A 1 112 ? 15.005 -13.968 -22.592 1.00 78.50 112 ARG A C 1
ATOM 826 O O . ARG A 1 112 ? 15.515 -14.661 -23.465 1.00 78.50 112 ARG A O 1
ATOM 833 N N . MET A 1 113 ? 13.700 -13.693 -22.575 1.00 70.81 113 MET A N 1
ATOM 834 C CA . MET A 1 113 ? 12.782 -14.134 -23.631 1.00 70.81 113 MET A CA 1
ATOM 835 C C . MET A 1 113 ? 13.053 -13.423 -24.963 1.00 70.81 113 MET A C 1
ATOM 837 O O . MET A 1 113 ? 13.004 -14.068 -26.008 1.00 70.81 113 MET A O 1
ATOM 841 N N . GLY A 1 114 ? 13.367 -12.125 -24.928 1.00 68.38 114 GLY A N 1
ATOM 842 C CA . GLY A 1 114 ? 13.776 -11.363 -26.110 1.00 68.38 114 GLY A CA 1
ATOM 843 C C . GLY A 1 114 ? 15.043 -11.933 -26.751 1.00 68.38 114 GLY A C 1
ATOM 844 O O . GLY A 1 114 ? 15.068 -12.163 -27.958 1.00 68.38 114 GLY A O 1
ATOM 845 N N . GLN A 1 115 ? 16.041 -12.268 -25.928 1.00 65.94 115 GLN A N 1
ATOM 846 C CA . GLN A 1 115 ? 17.299 -12.880 -26.374 1.00 65.94 115 GLN A CA 1
ATOM 847 C C . GLN A 1 115 ? 17.088 -14.274 -26.984 1.00 65.94 115 GLN A C 1
ATOM 849 O O . GLN A 1 115 ? 17.565 -14.542 -28.080 1.00 65.94 115 GLN A O 1
ATOM 854 N N . GLN A 1 116 ? 16.292 -15.138 -26.347 1.00 61.22 116 GLN A N 1
ATOM 855 C CA . GLN A 1 116 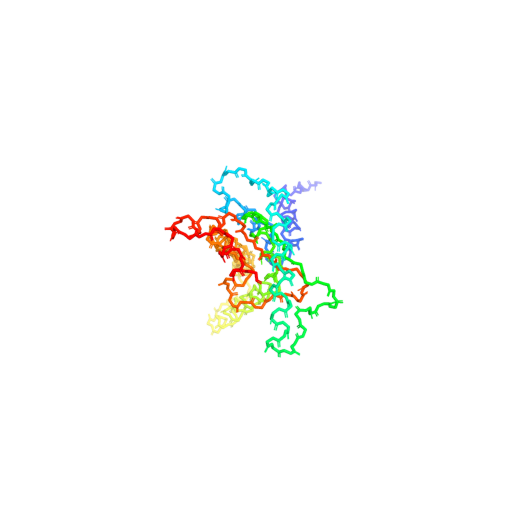? 15.988 -16.474 -26.885 1.00 61.22 116 GLN A CA 1
ATOM 856 C C . GLN A 1 116 ? 15.159 -16.430 -28.177 1.00 61.22 116 GLN A C 1
ATOM 858 O O . GLN A 1 116 ? 15.312 -17.288 -29.043 1.00 61.22 116 GLN A O 1
ATOM 863 N N . GLY A 1 117 ? 14.268 -15.443 -28.317 1.00 58.88 117 GLY A N 1
ATOM 864 C CA . GLY A 1 117 ? 13.524 -15.214 -29.556 1.00 58.88 117 GLY A CA 1
ATOM 865 C C . GLY A 1 117 ? 14.424 -14.766 -30.710 1.00 58.88 117 GLY A C 1
ATOM 866 O O . GLY A 1 117 ? 14.196 -15.180 -31.847 1.00 58.88 117 GLY A O 1
ATOM 867 N N . ALA A 1 118 ? 15.460 -13.973 -30.422 1.00 57.78 118 ALA A N 1
ATOM 868 C CA . ALA A 1 118 ? 16.473 -13.583 -31.400 1.00 57.78 118 ALA A CA 1
ATOM 869 C C . ALA A 1 118 ? 17.331 -14.788 -31.834 1.00 57.78 118 ALA A C 1
ATOM 871 O O . ALA A 1 118 ? 17.397 -15.073 -33.026 1.00 57.78 118 ALA A O 1
ATOM 872 N N . GLU A 1 119 ? 17.852 -15.574 -30.884 1.00 52.56 119 GLU A N 1
ATOM 873 C CA . GLU A 1 119 ? 18.652 -16.785 -31.157 1.00 52.56 119 GLU A CA 1
ATOM 874 C C . GLU A 1 119 ? 17.862 -17.866 -31.929 1.00 52.56 119 GLU A C 1
ATOM 876 O O . GLU A 1 119 ? 18.400 -18.563 -32.786 1.00 52.56 119 GLU A O 1
ATOM 881 N N . ALA A 1 120 ? 16.555 -18.012 -31.677 1.00 53.06 120 ALA A N 1
ATOM 882 C CA . ALA A 1 120 ? 15.705 -18.948 -32.423 1.00 53.06 120 ALA A CA 1
ATOM 883 C C . ALA A 1 120 ? 15.401 -18.486 -33.864 1.00 53.06 120 ALA A C 1
ATOM 885 O O . ALA A 1 120 ? 15.044 -19.309 -34.710 1.00 53.06 120 ALA A O 1
ATOM 886 N N . SER A 1 121 ? 15.539 -17.186 -34.143 1.00 51.69 121 SER A N 1
ATOM 887 C CA . SER A 1 121 ? 15.331 -16.587 -35.469 1.00 51.69 121 SER A CA 1
ATOM 888 C C . SER A 1 121 ? 16.587 -16.654 -36.351 1.00 51.69 121 SER A C 1
ATOM 890 O O . SER A 1 121 ? 16.477 -16.551 -37.569 1.00 51.69 121 SER A O 1
ATOM 892 N N . GLU A 1 122 ? 17.766 -16.902 -35.768 1.00 48.84 122 GLU A N 1
ATOM 893 C CA . GLU A 1 122 ? 19.039 -17.118 -36.483 1.00 48.84 122 GLU A CA 1
ATOM 894 C C . GLU A 1 122 ? 19.098 -18.460 -37.240 1.00 48.84 122 GLU A C 1
ATOM 896 O O . GLU A 1 122 ? 19.997 -18.693 -38.048 1.00 48.84 122 GLU A O 1
ATOM 901 N N . GLY A 1 123 ? 18.117 -19.347 -37.034 1.00 47.38 123 GLY A N 1
ATOM 902 C CA . GLY A 1 123 ? 17.998 -20.616 -37.760 1.00 47.38 123 GLY A CA 1
ATOM 903 C C . GLY A 1 123 ? 17.637 -20.483 -39.246 1.00 47.38 123 GLY A C 1
ATOM 904 O O . GLY A 1 123 ? 17.696 -21.484 -39.961 1.00 47.38 123 GLY A O 1
ATOM 905 N N . ASP A 1 124 ? 17.288 -19.281 -39.715 1.00 48.06 124 ASP A N 1
ATOM 906 C CA . ASP A 1 124 ? 16.889 -19.005 -41.099 1.00 48.06 124 ASP A CA 1
ATOM 907 C C . ASP A 1 124 ? 17.767 -17.888 -41.696 1.00 48.06 124 ASP A C 1
ATOM 909 O O . ASP A 1 124 ? 17.329 -16.767 -41.914 1.00 48.06 124 ASP A O 1
ATOM 913 N N . VAL A 1 125 ? 19.052 -18.198 -41.914 1.00 46.28 125 VAL A N 1
ATOM 914 C CA . VAL A 1 125 ? 20.016 -17.454 -42.758 1.00 46.28 125 VAL A CA 1
ATOM 915 C C . VAL A 1 125 ? 19.894 -15.918 -42.686 1.00 46.28 125 VAL A C 1
ATOM 917 O O . VAL A 1 125 ? 19.794 -15.246 -43.713 1.00 46.28 125 VAL A O 1
ATOM 920 N N . ALA A 1 126 ? 19.901 -15.345 -41.483 1.00 50.81 126 ALA A N 1
ATOM 921 C CA . ALA A 1 126 ? 20.183 -13.926 -41.315 1.00 50.81 126 ALA A CA 1
ATOM 922 C C . ALA A 1 126 ? 21.701 -13.761 -41.192 1.00 50.81 126 ALA A C 1
ATOM 924 O O . ALA A 1 126 ? 22.349 -14.469 -40.425 1.00 50.81 126 ALA A O 1
ATOM 925 N N . ASP A 1 127 ? 22.263 -12.867 -41.998 1.00 50.97 127 ASP A N 1
ATOM 926 C CA . ASP A 1 127 ? 23.656 -12.445 -41.895 1.00 50.97 127 ASP A CA 1
ATOM 927 C C . ASP A 1 127 ? 23.851 -11.857 -40.483 1.00 50.97 127 ASP A C 1
ATOM 929 O O . ASP A 1 127 ? 23.271 -10.821 -40.158 1.00 50.97 127 ASP A O 1
ATOM 933 N N . ASP A 1 128 ? 24.624 -12.539 -39.633 1.00 53.66 128 ASP A N 1
ATOM 934 C CA . ASP A 1 128 ? 24.961 -12.139 -38.247 1.00 53.66 128 ASP A CA 1
ATOM 935 C C . ASP A 1 128 ? 25.628 -10.738 -38.193 1.00 53.66 128 ASP A C 1
ATOM 937 O O . ASP A 1 128 ? 25.671 -10.057 -37.168 1.00 53.66 128 ASP A O 1
ATOM 941 N N . ASP A 1 129 ? 26.078 -10.253 -39.354 1.00 56.12 129 ASP A N 1
ATOM 942 C CA . ASP A 1 129 ? 26.669 -8.939 -39.582 1.00 56.12 129 ASP A CA 1
ATOM 943 C C . ASP A 1 129 ? 25.663 -7.834 -39.965 1.00 56.12 129 ASP A C 1
ATOM 945 O O . ASP A 1 129 ? 26.111 -6.727 -40.264 1.00 56.12 129 ASP A O 1
ATOM 949 N N . ASP A 1 130 ? 24.335 -8.054 -39.980 1.00 64.50 130 ASP A N 1
ATOM 950 C CA . ASP A 1 130 ? 23.388 -6.971 -40.300 1.00 64.50 130 ASP A CA 1
ATOM 951 C C . ASP A 1 130 ? 23.278 -5.970 -39.126 1.00 64.50 130 ASP A C 1
ATOM 953 O O . ASP A 1 130 ? 22.598 -6.230 -38.121 1.00 64.50 130 ASP A O 1
ATOM 957 N N . PRO A 1 131 ? 23.895 -4.773 -39.233 1.00 66.56 131 PRO A N 1
ATOM 958 C CA . PRO A 1 131 ? 23.908 -3.798 -38.148 1.00 66.56 131 PRO A CA 1
ATOM 959 C C . PRO A 1 131 ? 22.501 -3.295 -37.807 1.00 66.56 131 PRO A C 1
ATOM 961 O O . PRO A 1 131 ? 22.296 -2.736 -36.731 1.00 66.56 131 PRO A O 1
ATOM 964 N N . THR A 1 132 ? 21.518 -3.473 -38.700 1.00 72.31 132 THR A N 1
ATOM 965 C CA . THR A 1 132 ? 20.133 -3.060 -38.454 1.00 72.31 132 THR A CA 1
ATOM 966 C C . THR A 1 132 ? 19.391 -4.010 -37.511 1.00 72.31 132 THR A C 1
ATOM 968 O O . THR A 1 132 ? 18.609 -3.535 -36.685 1.00 72.31 132 THR A O 1
ATOM 971 N N . ALA A 1 133 ? 19.678 -5.316 -37.555 1.00 66.69 133 ALA A N 1
ATOM 972 C CA . ALA A 1 133 ? 19.073 -6.316 -36.674 1.00 66.69 133 ALA A CA 1
ATOM 973 C C . ALA A 1 133 ? 19.590 -6.186 -35.231 1.00 66.69 133 ALA A C 1
ATOM 975 O O . ALA A 1 133 ? 18.797 -6.156 -34.287 1.00 66.69 133 ALA A O 1
ATOM 976 N N . GLN A 1 134 ? 20.901 -5.986 -35.062 1.00 65.25 134 GLN A N 1
ATOM 977 C CA . GLN A 1 134 ? 21.521 -5.730 -33.754 1.00 65.25 134 GLN A CA 1
ATOM 978 C C . GLN A 1 134 ? 20.995 -4.432 -33.119 1.00 65.25 134 GLN A C 1
ATOM 980 O O . GLN A 1 134 ? 20.724 -4.371 -31.917 1.00 65.25 134 GLN A O 1
ATOM 985 N N . LEU A 1 135 ? 20.779 -3.395 -33.937 1.00 67.75 135 LEU A N 1
ATOM 986 C CA . LEU A 1 135 ? 20.198 -2.133 -33.483 1.00 67.75 135 LEU A CA 1
ATOM 987 C C . LEU A 1 135 ? 18.741 -2.310 -33.020 1.00 67.75 135 LEU A C 1
ATOM 989 O O . LEU A 1 135 ? 18.342 -1.729 -32.012 1.00 67.75 135 LEU A O 1
ATOM 993 N N . LEU A 1 136 ? 17.949 -3.130 -33.718 1.00 68.38 136 LEU A N 1
ATOM 994 C CA . LEU A 1 136 ? 16.550 -3.401 -33.369 1.00 68.38 136 LEU A CA 1
ATOM 995 C C . LEU A 1 136 ? 16.415 -4.257 -32.094 1.00 68.38 136 LEU A C 1
ATOM 997 O O . LEU A 1 136 ? 15.533 -3.999 -31.268 1.00 68.38 136 LEU A O 1
ATOM 1001 N N . GLY A 1 137 ? 17.317 -5.226 -31.900 1.00 67.25 137 GLY A N 1
ATOM 1002 C CA . GLY A 1 137 ? 17.427 -6.010 -30.665 1.00 67.25 137 GLY A CA 1
ATOM 1003 C C . GLY A 1 137 ? 17.732 -5.127 -29.453 1.00 67.25 137 GLY A C 1
ATOM 1004 O O . GLY A 1 137 ? 16.977 -5.128 -28.480 1.00 67.25 137 GLY A O 1
ATOM 1005 N N . GLY A 1 138 ? 18.744 -4.258 -29.561 1.00 67.44 138 GLY A N 1
ATOM 1006 C CA . GLY A 1 138 ? 19.104 -3.317 -28.492 1.00 67.44 138 GLY A CA 1
ATOM 1007 C C . GLY A 1 138 ? 18.000 -2.306 -28.143 1.00 67.44 138 GLY A C 1
ATOM 1008 O O . GLY A 1 138 ? 17.845 -1.927 -26.982 1.00 67.44 138 GLY A O 1
ATOM 1009 N N . VAL A 1 139 ? 17.183 -1.894 -29.120 1.00 68.50 139 VAL A N 1
ATOM 1010 C CA . VAL A 1 139 ? 16.005 -1.039 -28.878 1.00 68.50 139 VAL A CA 1
ATOM 1011 C C . VAL A 1 139 ? 14.923 -1.785 -28.092 1.00 68.50 139 VAL A C 1
ATOM 1013 O O . VAL A 1 139 ? 14.308 -1.209 -27.193 1.00 68.50 139 VAL A O 1
ATOM 1016 N N . THR A 1 140 ? 14.701 -3.064 -28.390 1.00 68.62 140 THR A N 1
ATOM 1017 C CA . THR A 1 140 ? 13.687 -3.886 -27.711 1.00 68.62 140 THR A CA 1
ATOM 1018 C C . THR A 1 140 ? 14.065 -4.145 -26.251 1.00 68.62 140 THR A C 1
ATOM 1020 O O . THR A 1 140 ? 13.226 -3.967 -25.362 1.00 68.62 140 THR A O 1
ATOM 1023 N N . ASP A 1 141 ? 15.344 -4.433 -25.994 1.00 69.31 141 ASP A N 1
ATOM 1024 C CA . ASP A 1 141 ? 15.901 -4.604 -24.646 1.00 69.31 141 ASP A CA 1
ATOM 1025 C C . ASP A 1 141 ? 15.793 -3.327 -23.798 1.00 69.31 141 ASP A C 1
ATOM 1027 O O . ASP A 1 141 ? 15.601 -3.391 -22.583 1.00 69.31 141 ASP A O 1
ATOM 1031 N N . MET A 1 142 ? 15.847 -2.152 -24.434 1.00 70.38 142 MET A N 1
ATOM 1032 C CA . MET A 1 142 ? 15.690 -0.866 -23.750 1.00 70.38 142 MET A CA 1
ATOM 1033 C C . MET A 1 142 ? 14.220 -0.505 -23.476 1.00 70.38 142 MET A C 1
ATOM 1035 O O . MET A 1 142 ? 13.904 0.092 -22.446 1.00 70.38 142 MET A O 1
ATOM 1039 N N . ILE A 1 143 ? 13.304 -0.835 -24.393 1.00 76.06 143 ILE A N 1
ATOM 1040 C CA . ILE A 1 143 ? 11.888 -0.437 -24.308 1.00 76.06 143 ILE A CA 1
ATOM 1041 C C . ILE A 1 143 ? 11.100 -1.322 -23.336 1.00 76.06 143 ILE A C 1
ATOM 1043 O O . ILE A 1 143 ? 10.245 -0.811 -22.606 1.00 76.06 143 ILE A O 1
ATOM 1047 N N . GLY A 1 144 ? 11.369 -2.630 -23.308 1.00 77.50 144 GLY A N 1
ATOM 1048 C CA . GLY A 1 144 ? 10.605 -3.593 -22.506 1.00 77.50 144 GLY A CA 1
ATOM 1049 C C . GLY A 1 144 ? 10.469 -3.197 -21.029 1.00 77.50 144 GLY A C 1
ATOM 1050 O O . GLY A 1 144 ? 9.346 -3.087 -20.525 1.00 77.50 144 GLY A O 1
ATOM 1051 N N . PRO A 1 145 ? 11.573 -2.894 -20.330 1.00 76.38 145 PRO A N 1
ATOM 1052 C CA . PRO A 1 145 ? 11.501 -2.531 -18.921 1.00 76.38 145 PRO A CA 1
ATOM 1053 C C . PRO A 1 145 ? 10.844 -1.169 -18.637 1.00 76.38 145 PRO A C 1
ATOM 1055 O O . PRO A 1 145 ? 10.220 -0.980 -17.588 1.00 76.38 145 PRO A O 1
ATOM 1058 N N . VAL A 1 146 ? 10.925 -0.223 -19.580 1.00 80.75 146 VAL A N 1
ATOM 1059 C CA . VAL A 1 146 ? 10.208 1.061 -19.497 1.00 80.75 146 VAL A CA 1
ATOM 1060 C C . VAL A 1 146 ? 8.699 0.836 -19.589 1.00 80.75 146 VAL A C 1
ATOM 1062 O O . VAL A 1 146 ? 7.947 1.378 -18.776 1.00 80.75 146 VAL A O 1
ATOM 1065 N N . LEU A 1 147 ? 8.252 0.007 -20.538 1.00 84.81 147 LEU A N 1
ATOM 1066 C CA . LEU A 1 147 ? 6.840 -0.355 -20.676 1.00 84.81 147 LEU A CA 1
ATOM 1067 C C . LEU A 1 147 ? 6.325 -1.080 -19.432 1.00 84.81 147 LEU A C 1
ATOM 1069 O O . LEU A 1 147 ? 5.233 -0.760 -18.961 1.00 84.81 147 LEU A O 1
ATOM 1073 N N . LEU A 1 148 ? 7.122 -1.986 -18.857 1.00 86.69 148 LEU A N 1
ATOM 1074 C CA . LEU A 1 148 ? 6.772 -2.661 -17.609 1.00 86.69 148 LEU A CA 1
ATOM 1075 C C . LEU A 1 148 ? 6.600 -1.663 -16.457 1.00 86.69 148 LEU A C 1
ATOM 1077 O O . LEU A 1 148 ? 5.610 -1.735 -15.732 1.00 86.69 148 LEU A O 1
ATOM 1081 N N . GLY A 1 149 ? 7.517 -0.702 -16.308 1.00 87.69 149 GLY A N 1
ATOM 1082 C CA . GLY A 1 149 ? 7.398 0.356 -15.302 1.00 87.69 149 GLY A CA 1
ATOM 1083 C C . GLY A 1 149 ? 6.133 1.200 -15.487 1.00 87.69 149 GLY A C 1
ATOM 1084 O O . GLY A 1 149 ? 5.421 1.477 -14.522 1.00 87.69 149 GLY A O 1
ATOM 1085 N N . LEU A 1 150 ? 5.802 1.555 -16.730 1.00 90.38 150 LEU A N 1
ATOM 1086 C CA . LEU A 1 150 ? 4.594 2.314 -17.054 1.00 90.38 150 LEU A CA 1
ATOM 1087 C C . LEU A 1 150 ? 3.311 1.529 -16.736 1.00 90.38 150 LEU A C 1
ATOM 1089 O O . LEU A 1 150 ? 2.387 2.076 -16.131 1.00 90.38 150 LEU A O 1
ATOM 1093 N N . GLN A 1 151 ? 3.264 0.243 -17.089 1.00 92.19 151 GLN A N 1
ATOM 1094 C CA . GLN A 1 151 ? 2.139 -0.640 -16.778 1.00 92.19 151 GLN A CA 1
ATOM 1095 C C . GLN A 1 151 ? 1.988 -0.858 -15.270 1.00 92.19 151 GLN A C 1
ATOM 1097 O O . GLN A 1 151 ? 0.890 -0.694 -14.741 1.00 92.19 151 GLN A O 1
ATOM 1102 N N . ALA A 1 152 ? 3.082 -1.159 -14.567 1.00 93.31 152 ALA A N 1
ATOM 1103 C CA . ALA A 1 152 ? 3.083 -1.332 -13.117 1.00 93.31 152 ALA A CA 1
ATOM 1104 C C . ALA A 1 152 ? 2.603 -0.060 -12.405 1.00 93.31 152 ALA A C 1
ATOM 1106 O O . ALA A 1 152 ? 1.731 -0.128 -11.539 1.00 93.31 152 ALA A O 1
ATOM 1107 N N . GLY A 1 153 ? 3.107 1.107 -12.818 1.00 94.25 153 GLY A N 1
ATOM 1108 C CA . GLY A 1 153 ? 2.663 2.392 -12.288 1.00 94.25 153 GLY A CA 1
ATOM 1109 C C . GLY A 1 153 ? 1.174 2.645 -12.529 1.00 94.25 153 GLY A C 1
ATOM 1110 O O . GLY A 1 153 ? 0.459 3.058 -11.619 1.00 94.25 153 GLY A O 1
ATOM 1111 N N . SER A 1 154 ? 0.674 2.342 -13.731 1.00 95.38 154 SER A N 1
ATOM 1112 C CA . SER A 1 154 ? -0.743 2.514 -14.068 1.00 95.38 154 SER A CA 1
ATOM 1113 C C . SER A 1 154 ? -1.672 1.613 -13.249 1.00 95.38 154 SER A C 1
ATOM 1115 O O . SER A 1 154 ? -2.694 2.084 -12.739 1.00 95.38 154 SER A O 1
ATOM 1117 N N . LEU A 1 155 ? -1.292 0.341 -13.088 1.00 95.12 155 LEU A N 1
ATOM 1118 C CA . LEU A 1 155 ? -2.039 -0.649 -12.312 1.00 95.12 155 LEU A CA 1
ATOM 1119 C C . LEU A 1 155 ? -2.102 -0.260 -10.836 1.00 95.12 155 LEU A C 1
ATOM 1121 O O . LEU A 1 155 ? -3.192 -0.174 -10.273 1.00 95.12 155 LEU A O 1
ATOM 1125 N N . VAL A 1 156 ? -0.950 0.036 -10.227 1.00 96.00 156 VAL A N 1
ATOM 1126 C CA . VAL A 1 156 ? -0.886 0.421 -8.811 1.00 96.00 156 VAL A CA 1
ATOM 1127 C C . VAL A 1 156 ? -1.598 1.754 -8.571 1.00 96.00 156 VAL A C 1
ATOM 1129 O O . VAL A 1 156 ? -2.294 1.903 -7.569 1.00 96.00 156 VAL A O 1
ATOM 1132 N N . GLY A 1 157 ? -1.495 2.707 -9.502 1.00 95.88 157 GLY A N 1
ATOM 1133 C CA . GLY A 1 157 ? -2.220 3.975 -9.425 1.00 95.88 157 GLY A CA 1
ATOM 1134 C C . GLY A 1 157 ? -3.741 3.801 -9.426 1.00 95.88 157 GLY A C 1
ATOM 1135 O O . GLY A 1 157 ? -4.428 4.434 -8.630 1.00 95.88 157 GLY A O 1
ATOM 1136 N N . HIS A 1 158 ? -4.277 2.905 -10.263 1.00 95.69 158 HIS A N 1
ATOM 1137 C CA . HIS A 1 158 ? -5.706 2.570 -10.230 1.00 95.69 158 HIS A CA 1
ATOM 1138 C C . HIS A 1 158 ? -6.097 1.816 -8.960 1.00 95.69 158 HIS A C 1
ATOM 1140 O O . HIS A 1 158 ? -7.111 2.149 -8.351 1.00 95.69 158 HIS A O 1
ATOM 1146 N N . GLN A 1 159 ? -5.290 0.838 -8.541 1.00 95.56 159 GLN A N 1
ATOM 1147 C CA . GLN A 1 159 ? -5.529 0.072 -7.318 1.00 95.56 159 GLN A CA 1
ATOM 1148 C C . GLN A 1 159 ? -5.641 0.992 -6.098 1.00 95.56 159 GLN A C 1
ATOM 1150 O O . GLN A 1 159 ? -6.567 0.850 -5.306 1.00 95.56 159 GLN A O 1
ATOM 1155 N N . ALA A 1 160 ? -4.746 1.975 -5.977 1.00 96.00 160 ALA A N 1
ATOM 1156 C CA . ALA A 1 160 ? -4.703 2.904 -4.851 1.00 96.00 160 ALA A CA 1
ATOM 1157 C C . ALA A 1 160 ? -6.007 3.694 -4.633 1.00 96.00 160 ALA A C 1
ATOM 1159 O O . ALA A 1 160 ? -6.246 4.186 -3.533 1.00 96.00 160 ALA A O 1
ATOM 1160 N N . ARG A 1 161 ? -6.862 3.817 -5.656 1.00 93.25 161 ARG A N 1
ATOM 1161 C CA . ARG A 1 161 ? -8.143 4.533 -5.560 1.00 93.25 161 ARG A CA 1
ATOM 1162 C C . ARG A 1 161 ? -9.188 3.791 -4.739 1.00 93.25 161 ARG A C 1
ATOM 1164 O O . ARG A 1 161 ? -9.986 4.439 -4.075 1.00 93.25 161 ARG A O 1
ATOM 1171 N N . GLY A 1 162 ? -9.196 2.465 -4.828 1.00 92.69 162 GLY A N 1
ATOM 1172 C CA . GLY A 1 162 ? -10.130 1.599 -4.107 1.00 92.69 162 GLY A CA 1
ATOM 1173 C C . GLY A 1 162 ? -9.462 0.797 -2.998 1.00 92.69 162 GLY A C 1
ATOM 1174 O O . GLY A 1 162 ? -10.094 -0.099 -2.449 1.00 92.69 162 GLY A O 1
ATOM 1175 N N . ALA A 1 163 ? -8.188 1.072 -2.714 1.00 95.44 163 ALA A N 1
ATOM 1176 C CA . ALA A 1 163 ? -7.443 0.314 -1.732 1.00 95.44 163 ALA A CA 1
ATOM 1177 C C . ALA A 1 163 ? -7.954 0.602 -0.318 1.00 95.44 163 ALA A C 1
ATOM 1179 O O . ALA A 1 163 ? -8.194 1.759 0.032 1.00 95.44 163 ALA A O 1
ATOM 1180 N N . LEU A 1 164 ? -8.079 -0.447 0.491 1.00 95.75 164 LEU A N 1
ATOM 1181 C CA . LEU A 1 164 ? -8.386 -0.356 1.919 1.00 95.75 164 LEU A CA 1
ATOM 1182 C C . LEU A 1 164 ? -7.118 -0.560 2.746 1.00 95.75 164 LEU A C 1
ATOM 1184 O O . LEU A 1 164 ? -6.923 0.118 3.756 1.00 95.75 164 LEU A O 1
ATOM 1188 N N . GLY A 1 165 ? -6.209 -1.424 2.285 1.00 94.62 165 GLY A N 1
ATOM 1189 C CA . GLY A 1 165 ? -4.951 -1.664 2.974 1.00 94.62 165 GLY A CA 1
ATOM 1190 C C . GLY A 1 165 ? -3.907 -2.435 2.174 1.00 94.62 165 GLY A C 1
ATOM 1191 O O . GLY A 1 165 ? -3.942 -2.575 0.949 1.00 94.62 165 GLY A O 1
ATOM 1192 N N . GLN A 1 166 ? -2.892 -2.894 2.900 1.00 92.88 166 GLN A N 1
ATOM 1193 C CA . GLN A 1 166 ? -1.696 -3.522 2.345 1.00 92.88 166 GLN A CA 1
ATOM 1194 C C . GLN A 1 166 ? -1.966 -4.824 1.578 1.00 92.88 166 GLN A C 1
ATOM 1196 O O . GLN A 1 166 ? -1.269 -5.104 0.598 1.00 92.88 166 GLN A O 1
ATOM 1201 N N . TYR A 1 167 ? -2.944 -5.611 2.031 1.00 91.31 167 TYR A N 1
ATOM 1202 C CA . TYR A 1 167 ? -3.195 -6.978 1.564 1.00 91.31 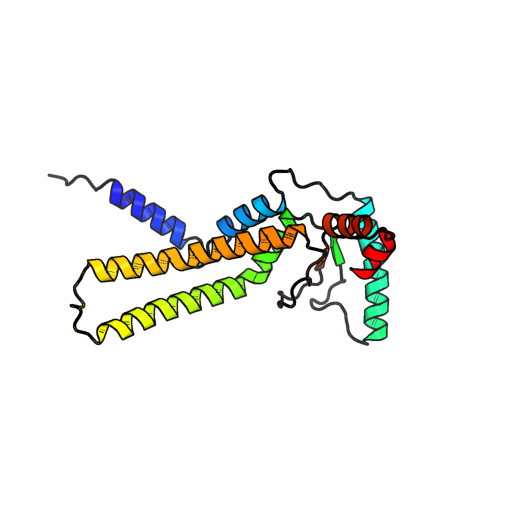167 TYR A CA 1
ATOM 1203 C C . TYR A 1 167 ? -4.448 -7.121 0.693 1.00 91.31 167 TYR A C 1
ATOM 1205 O O . TYR A 1 167 ? -4.983 -8.219 0.565 1.00 91.31 167 TYR A O 1
ATOM 1213 N N . ASP A 1 168 ? -4.874 -6.044 0.026 1.00 87.31 168 ASP A N 1
ATOM 1214 C CA . ASP A 1 168 ? -5.953 -6.110 -0.974 1.00 87.31 168 ASP A CA 1
ATOM 1215 C C . ASP A 1 168 ? -5.607 -7.059 -2.135 1.00 87.31 168 ASP A C 1
ATOM 1217 O O . ASP A 1 168 ? -6.486 -7.659 -2.753 1.00 87.31 168 ASP A O 1
ATOM 1221 N N . LEU A 1 169 ? -4.309 -7.218 -2.418 1.00 89.31 169 LEU A N 1
ATOM 1222 C CA . LEU A 1 169 ? -3.787 -8.248 -3.308 1.00 89.31 169 LEU A CA 1
ATOM 1223 C C . LEU A 1 169 ? -3.019 -9.298 -2.497 1.00 89.31 169 LEU A C 1
ATOM 1225 O O . LEU A 1 169 ? -2.174 -8.924 -1.676 1.00 89.31 169 LEU A O 1
ATOM 1229 N N . PRO A 1 170 ? -3.203 -10.603 -2.778 1.00 90.19 170 PRO A N 1
ATOM 1230 C CA . PRO A 1 170 ? -2.495 -11.686 -2.098 1.00 90.19 170 PRO A CA 1
ATOM 1231 C C . PRO A 1 170 ? -1.060 -11.851 -2.637 1.00 90.19 170 PRO A C 1
ATOM 1233 O O . PRO A 1 170 ? -0.636 -12.946 -3.003 1.00 90.19 170 PRO A O 1
ATOM 1236 N N . ILE A 1 171 ? -0.313 -10.748 -2.736 1.00 91.75 171 ILE A N 1
ATOM 1237 C CA . ILE A 1 171 ? 1.069 -10.719 -3.219 1.00 91.75 171 ILE A CA 1
ATOM 1238 C C . ILE A 1 171 ? 1.999 -10.529 -2.014 1.00 91.75 171 ILE A C 1
ATOM 1240 O O . ILE A 1 171 ? 1.848 -9.535 -1.293 1.00 91.75 171 ILE A O 1
ATOM 1244 N N . PRO A 1 172 ? 2.980 -11.428 -1.804 1.00 90.25 172 PRO A N 1
ATOM 1245 C CA . PRO A 1 172 ? 3.947 -11.303 -0.720 1.00 90.25 172 PRO A CA 1
ATOM 1246 C C . PRO A 1 172 ? 4.691 -9.965 -0.753 1.00 90.25 172 PRO A C 1
ATOM 1248 O O . PRO A 1 172 ? 5.134 -9.509 -1.809 1.00 90.25 172 PRO A O 1
ATOM 1251 N N . ARG A 1 173 ? 4.861 -9.357 0.422 1.00 92.00 173 ARG A N 1
ATOM 1252 C CA . ARG A 1 173 ? 5.677 -8.156 0.631 1.00 92.00 173 ARG A CA 1
ATOM 1253 C C . ARG A 1 173 ? 6.854 -8.477 1.558 1.00 92.00 173 ARG A C 1
ATOM 1255 O O . ARG A 1 173 ? 6.772 -9.457 2.301 1.00 92.00 173 ARG A O 1
ATOM 1262 N N . PRO A 1 174 ? 7.940 -7.685 1.529 1.00 91.25 174 PRO A N 1
ATOM 1263 C CA . PRO A 1 174 ? 9.028 -7.827 2.491 1.00 91.25 174 PRO A CA 1
ATOM 1264 C C . PRO A 1 174 ? 8.507 -7.801 3.940 1.00 91.25 174 PRO A C 1
ATOM 1266 O O . PRO A 1 174 ? 7.594 -7.019 4.223 1.00 91.25 174 PRO A O 1
ATOM 1269 N N . PRO A 1 175 ? 9.063 -8.621 4.854 1.00 90.69 175 PRO A N 1
ATOM 1270 C CA . PRO A 1 175 ? 8.657 -8.619 6.257 1.00 90.69 175 PRO A CA 1
ATOM 1271 C C . PRO A 1 175 ? 8.782 -7.224 6.876 1.00 90.69 175 PRO A C 1
ATOM 1273 O O . PRO A 1 175 ? 9.812 -6.565 6.733 1.00 90.69 175 PRO A O 1
ATOM 1276 N N . SER A 1 176 ? 7.728 -6.784 7.558 1.00 92.12 176 SER A N 1
ATOM 1277 C CA . SER A 1 176 ? 7.641 -5.488 8.227 1.00 92.12 176 SER A CA 1
ATOM 1278 C C . SER A 1 176 ? 6.629 -5.583 9.362 1.00 92.12 176 SER A C 1
ATOM 1280 O O . SER A 1 176 ? 5.607 -6.249 9.208 1.00 92.12 176 SER A O 1
ATOM 1282 N N . ASP A 1 177 ? 6.884 -4.874 10.459 1.00 92.94 177 ASP A N 1
ATOM 1283 C CA . ASP A 1 177 ? 5.905 -4.680 11.535 1.00 92.94 177 ASP A CA 1
ATOM 1284 C C . ASP A 1 177 ? 5.031 -3.433 11.295 1.00 92.94 177 ASP A C 1
ATOM 1286 O O . ASP A 1 177 ? 4.368 -2.949 12.201 1.00 92.94 177 ASP A O 1
ATOM 1290 N N . GLN A 1 178 ? 5.024 -2.896 10.070 1.00 92.69 178 GLN A N 1
ATOM 1291 C CA . GLN A 1 178 ? 4.119 -1.829 9.642 1.00 92.69 178 GLN A CA 1
ATOM 1292 C C . GLN A 1 178 ? 3.094 -2.363 8.644 1.00 92.69 178 GLN A C 1
ATOM 1294 O O . GLN A 1 178 ? 3.474 -2.924 7.611 1.00 92.69 178 GLN A O 1
ATOM 1299 N N . LEU A 1 179 ? 1.814 -2.120 8.923 1.00 93.50 179 LEU A N 1
ATOM 1300 C CA . LEU A 1 179 ? 0.695 -2.441 8.040 1.00 93.50 179 LEU A CA 1
ATOM 1301 C C . LEU A 1 179 ? 0.066 -1.174 7.482 1.00 93.50 179 LEU A C 1
ATOM 1303 O O . LEU A 1 179 ? -0.424 -0.329 8.224 1.00 93.50 179 LEU A O 1
ATOM 1307 N N . LEU A 1 180 ? 0.061 -1.042 6.158 1.00 95.88 180 LEU A N 1
ATOM 1308 C CA . LEU A 1 180 ? -0.569 0.101 5.502 1.00 95.88 180 LEU A CA 1
ATOM 1309 C C . LEU A 1 180 ? -2.095 -0.027 5.522 1.00 95.88 180 LEU A C 1
ATOM 1311 O O . LEU A 1 180 ? -2.635 -1.059 5.120 1.00 95.88 180 LEU A O 1
ATOM 1315 N N . VAL A 1 181 ? -2.771 1.062 5.880 1.00 96.62 181 VAL A N 1
ATOM 1316 C CA . VAL A 1 181 ? -4.219 1.255 5.704 1.00 96.62 181 VAL A CA 1
ATOM 1317 C C . VAL A 1 181 ? -4.441 2.566 4.959 1.00 96.62 181 VAL A C 1
ATOM 1319 O O . VAL A 1 181 ? -3.665 3.507 5.129 1.00 96.62 181 VAL A O 1
ATOM 1322 N N . VAL A 1 182 ? -5.478 2.636 4.124 1.00 96.44 182 VAL A N 1
ATOM 1323 C CA . VAL A 1 182 ? -5.820 3.824 3.327 1.00 96.44 182 VAL A CA 1
ATOM 1324 C C . VAL A 1 182 ? -7.129 4.420 3.853 1.00 96.44 182 VAL A C 1
ATOM 1326 O O . VAL A 1 182 ? -8.207 4.018 3.410 1.00 96.44 182 VAL A O 1
ATOM 1329 N N . PRO A 1 183 ? -7.087 5.397 4.783 1.00 95.94 183 PRO A N 1
ATOM 1330 C CA . PRO A 1 183 ? -8.296 5.862 5.460 1.00 95.94 183 PRO A CA 1
ATOM 1331 C C . PRO A 1 183 ? -9.345 6.451 4.521 1.00 95.94 183 PRO A C 1
ATOM 1333 O O . PRO A 1 183 ? -10.532 6.254 4.741 1.00 95.94 183 PRO A O 1
ATOM 1336 N N . ALA A 1 184 ? -8.924 7.112 3.438 1.00 94.44 184 ALA A N 1
ATOM 1337 C CA . ALA A 1 184 ? -9.848 7.602 2.418 1.00 94.44 184 ALA A CA 1
ATOM 1338 C C . ALA A 1 184 ? -10.678 6.462 1.802 1.00 94.44 184 ALA A C 1
ATOM 1340 O O . ALA A 1 184 ? -11.890 6.585 1.706 1.00 94.44 184 ALA A O 1
ATOM 1341 N N . GLY A 1 185 ? -10.048 5.334 1.450 1.00 94.75 185 GLY A N 1
ATOM 1342 C CA . GLY A 1 185 ? -10.761 4.167 0.922 1.00 94.75 185 GLY A CA 1
ATOM 1343 C C . GLY A 1 185 ? -11.689 3.536 1.959 1.00 94.75 185 GLY A C 1
ATOM 1344 O O . GLY A 1 185 ? -12.821 3.188 1.638 1.00 94.75 185 GLY A O 1
ATOM 1345 N N . VAL A 1 186 ? -11.248 3.459 3.218 1.00 95.88 186 VAL A N 1
ATOM 1346 C CA . VAL A 1 186 ? -12.060 2.954 4.339 1.00 95.88 186 VAL A CA 1
ATOM 1347 C C . VAL A 1 186 ? -13.296 3.824 4.579 1.00 95.88 186 VAL A C 1
ATOM 1349 O O . VAL A 1 186 ? -14.398 3.299 4.722 1.00 95.88 186 VAL A O 1
ATOM 1352 N N . ASN A 1 187 ? -13.129 5.147 4.600 1.00 95.19 187 ASN A N 1
ATOM 1353 C CA . ASN A 1 187 ? -14.216 6.098 4.821 1.00 95.19 187 ASN A CA 1
ATOM 1354 C C . ASN A 1 187 ? -15.192 6.123 3.628 1.00 95.19 187 ASN A C 1
ATOM 1356 O O . ASN A 1 187 ? -16.404 6.132 3.848 1.00 95.19 187 ASN A O 1
ATOM 1360 N N . ASP A 1 188 ? -14.685 6.074 2.390 1.00 95.31 188 ASP A N 1
ATOM 1361 C CA . ASP A 1 188 ? -15.511 5.972 1.178 1.00 95.31 188 ASP A CA 1
ATOM 1362 C C . ASP A 1 188 ? -16.337 4.675 1.199 1.00 95.31 188 ASP A C 1
ATOM 1364 O O . ASP A 1 188 ? -17.554 4.712 1.031 1.00 95.31 188 ASP A O 1
ATOM 1368 N N . PHE A 1 189 ? -15.707 3.537 1.514 1.00 96.50 189 PHE A N 1
ATOM 1369 C CA . PHE A 1 189 ? -16.391 2.249 1.645 1.00 96.50 189 PHE A CA 1
ATOM 1370 C C . PHE A 1 189 ? -17.456 2.271 2.750 1.00 96.50 189 PHE A C 1
ATOM 1372 O O . PHE A 1 189 ? -18.585 1.838 2.530 1.00 96.50 189 PHE A O 1
ATOM 1379 N N . ALA A 1 190 ? -17.139 2.805 3.932 1.00 97.25 190 ALA A N 1
ATOM 1380 C CA . ALA A 1 190 ? -18.114 2.921 5.014 1.00 97.25 190 ALA A CA 1
ATOM 1381 C C . ALA A 1 190 ? -19.325 3.773 4.596 1.00 97.25 190 ALA A C 1
ATOM 1383 O O . ALA A 1 190 ? -20.468 3.387 4.840 1.00 97.25 190 ALA A O 1
ATOM 1384 N N . SER A 1 191 ? -19.083 4.896 3.913 1.00 97.69 191 SER A N 1
ATOM 1385 C CA . SER A 1 191 ? -20.131 5.789 3.412 1.00 97.69 191 SER A CA 1
ATOM 1386 C C . SER A 1 191 ? -21.011 5.121 2.351 1.00 97.69 191 SER A C 1
ATOM 1388 O O . SER A 1 191 ? -22.236 5.118 2.488 1.00 97.69 191 SER A O 1
ATOM 1390 N N . ASP A 1 192 ? -20.409 4.519 1.322 1.00 97.75 192 ASP A N 1
ATOM 1391 C CA . ASP A 1 192 ? -21.123 3.885 0.203 1.00 97.75 192 ASP A CA 1
ATOM 1392 C C . ASP A 1 192 ? -22.047 2.752 0.667 1.00 97.75 192 ASP A C 1
ATOM 1394 O O . ASP A 1 192 ? -23.127 2.544 0.107 1.00 97.75 192 ASP A O 1
ATOM 1398 N N . TRP A 1 193 ? -21.647 2.048 1.728 1.00 97.31 193 TRP A N 1
ATOM 1399 C CA . TRP A 1 193 ? -22.398 0.935 2.307 1.00 97.31 193 TRP A CA 1
ATOM 1400 C C . TRP A 1 193 ? -23.213 1.317 3.549 1.00 97.31 193 TRP A C 1
ATOM 1402 O O . TRP A 1 193 ? -23.884 0.458 4.119 1.00 97.31 193 TRP A O 1
ATOM 1412 N N . SER A 1 194 ? -23.214 2.596 3.944 1.00 97.69 194 SER A N 1
ATOM 1413 C CA . SER A 1 194 ? -23.916 3.102 5.137 1.00 97.69 194 SER A CA 1
ATOM 1414 C C . SER A 1 194 ? -23.551 2.353 6.431 1.00 97.69 194 SER A C 1
ATOM 1416 O O . SER A 1 194 ? -24.417 2.072 7.261 1.00 97.69 194 SER A O 1
ATOM 1418 N N . LEU A 1 195 ? -22.270 2.012 6.586 1.00 97.75 195 LEU A N 1
ATOM 1419 C CA . LEU A 1 195 ? -21.698 1.339 7.755 1.00 97.75 195 LEU A CA 1
ATOM 1420 C C . LEU A 1 195 ? -21.109 2.354 8.744 1.00 97.75 195 LEU A C 1
ATOM 1422 O O . LEU A 1 195 ? -20.764 3.475 8.366 1.00 97.75 195 LEU A O 1
ATOM 1426 N N . ASP A 1 196 ? -20.953 1.954 10.008 1.00 96.62 196 ASP A N 1
ATOM 1427 C CA . ASP A 1 196 ? -20.219 2.760 10.987 1.00 96.62 196 ASP A CA 1
ATOM 1428 C C . ASP A 1 196 ? -18.717 2.774 10.626 1.00 96.62 196 ASP A C 1
ATOM 1430 O O . ASP A 1 196 ? -18.105 1.704 10.521 1.00 96.62 196 ASP A O 1
ATOM 1434 N N . PRO A 1 197 ? -18.088 3.953 10.445 1.00 92.69 197 PRO A N 1
ATOM 1435 C CA . PRO A 1 197 ? -16.666 4.044 10.134 1.00 92.69 197 PRO A CA 1
ATOM 1436 C C . PRO A 1 197 ? -15.765 3.321 11.139 1.00 92.69 197 PRO A C 1
ATOM 1438 O O . PRO A 1 197 ? -14.751 2.759 10.736 1.00 92.69 197 PRO A O 1
ATOM 1441 N N . ASP A 1 198 ? -16.105 3.306 12.430 1.00 93.12 198 ASP A N 1
ATOM 1442 C CA . ASP A 1 198 ? -15.286 2.632 13.440 1.00 93.12 198 ASP A CA 1
ATOM 1443 C C . ASP A 1 198 ? -15.380 1.103 13.350 1.00 93.12 198 ASP A C 1
ATOM 1445 O O . ASP A 1 198 ? -14.387 0.419 13.608 1.00 93.12 198 ASP A O 1
ATOM 1449 N N . GLU A 1 199 ? -16.521 0.555 12.921 1.00 94.56 199 GLU A N 1
ATOM 1450 C CA . GLU A 1 199 ? -16.655 -0.882 12.651 1.00 94.56 199 GLU A CA 1
ATOM 1451 C C . GLU A 1 199 ? -15.815 -1.296 11.442 1.00 94.56 199 GLU A C 1
ATOM 1453 O O . GLU A 1 199 ? -15.094 -2.293 11.500 1.00 94.56 199 GLU A O 1
ATOM 1458 N N . VAL A 1 200 ? -15.846 -0.506 10.362 1.00 96.06 200 VAL A N 1
ATOM 1459 C CA . VAL A 1 200 ? -15.029 -0.781 9.170 1.00 96.06 200 VAL A CA 1
ATOM 1460 C C . VAL A 1 200 ? -13.542 -0.631 9.490 1.00 96.06 200 VAL A C 1
ATOM 1462 O O . VAL A 1 200 ? -12.750 -1.478 9.082 1.00 96.06 200 VAL A O 1
ATOM 1465 N N . ARG A 1 201 ? -13.153 0.388 10.270 1.00 95.38 201 ARG A N 1
ATOM 1466 C CA . ARG A 1 201 ? -11.771 0.546 10.749 1.00 95.38 201 ARG A CA 1
ATOM 1467 C C . ARG A 1 201 ? -11.314 -0.672 11.539 1.00 95.38 201 ARG A C 1
ATOM 1469 O O . ARG A 1 201 ? -10.232 -1.169 11.270 1.00 95.38 201 ARG A O 1
ATOM 1476 N N . MET A 1 202 ? -12.128 -1.170 12.470 1.00 94.00 202 MET A N 1
ATOM 1477 C CA . MET A 1 202 ? -11.799 -2.381 13.229 1.00 94.00 202 MET A CA 1
ATOM 1478 C C . MET A 1 202 ? -11.689 -3.614 12.321 1.00 94.00 202 MET A C 1
ATOM 1480 O O . MET A 1 202 ? -10.856 -4.471 12.575 1.00 94.00 202 MET A O 1
ATOM 1484 N N . TRP A 1 203 ? -12.510 -3.709 11.272 1.00 93.12 203 TRP A N 1
ATOM 1485 C CA . TRP A 1 203 ? -12.474 -4.825 10.323 1.00 93.12 203 TRP A CA 1
ATOM 1486 C C . TRP A 1 203 ? -11.220 -4.838 9.434 1.00 93.12 203 TRP A C 1
ATOM 1488 O O . TRP A 1 203 ? -10.748 -5.918 9.083 1.00 93.12 203 TRP A O 1
ATOM 1498 N N . VAL A 1 204 ? -10.681 -3.668 9.064 1.00 93.25 204 VAL A N 1
ATOM 1499 C CA . VAL A 1 204 ? -9.437 -3.580 8.271 1.00 93.25 204 VAL A CA 1
ATOM 1500 C C . VAL A 1 204 ? -8.157 -3.701 9.105 1.00 93.25 204 VAL A C 1
ATOM 1502 O O . VAL A 1 204 ? -7.092 -3.896 8.517 1.00 93.25 204 VAL A O 1
ATOM 1505 N N . CYS A 1 205 ? -8.244 -3.533 10.430 1.00 90.81 205 CYS A N 1
ATOM 1506 C CA . CYS A 1 205 ? -7.125 -3.698 11.364 1.00 90.81 205 CYS A CA 1
ATOM 1507 C C . CYS A 1 205 ? -6.859 -5.179 11.653 1.00 90.81 205 CYS A C 1
ATOM 1509 O O . CYS A 1 205 ? -5.670 -5.565 11.621 1.00 90.81 205 CYS A O 1
#

pLDDT: mean 83.82, std 14.8, range [38.19, 97.75]

Secondary structure (DSSP, 8-state):
-PPPPPHHHHHHHHHHHHHHTTTTTTHHHHHHHHHHHHHTTSPPPPPPHHHHHHHHHHHHHHHHHHHHHH-S-S-SSSS--EEEE--HHHHHHHHHHHHHHHHHHHHHHHHHHHHHHHHHHTTS---TT-HHHHHHHHHHHHHHHHHHHHHHHHHHHHHHHH--BTTSS-------SEEEE-HHHHHHHHHHTT--HHHHHHHH-

Sequence (205 aa):
MSTPGNPFEGIFGELAKLFASQGPVNLQVARQIAQGLAMEGTAEPNIEPLERMRYEELARAADLQVSAATGLSTSVAGGVLEIHPVGRGDYAGRTLDAYRPLLEGLAESFGRMGQQGAEASEGDVADDDDPTAQLLGGVTDMIGPVLLGLQAGSLVGHQARGALGQYDLPIPRPPSDQLLVVPAGVNDFASDWSLDPDEVRMWVC